Protein AF-A0A8H4PF43-F1 (afdb_monomer_lite)

Structure (mmCIF, N/CA/C/O backbone):
data_AF-A0A8H4PF43-F1
#
_entry.id   AF-A0A8H4PF43-F1
#
loop_
_atom_site.group_PDB
_atom_site.id
_atom_site.type_symbol
_atom_site.label_atom_id
_atom_site.label_alt_id
_atom_site.label_comp_id
_atom_site.label_asym_id
_atom_site.label_entity_id
_atom_site.label_seq_id
_atom_site.pdbx_PDB_ins_code
_atom_site.Cartn_x
_atom_site.Cartn_y
_atom_site.Cartn_z
_atom_site.occupancy
_atom_site.B_iso_or_equiv
_atom_site.auth_seq_id
_atom_site.auth_comp_id
_atom_site.auth_asym_id
_atom_site.auth_atom_id
_atom_site.pdbx_PDB_model_num
ATOM 1 N N . MET A 1 1 ? 38.973 -18.515 -23.519 1.00 30.84 1 MET A N 1
ATOM 2 C CA . MET A 1 1 ? 38.327 -18.587 -24.848 1.00 30.84 1 MET A CA 1
ATOM 3 C C . MET A 1 1 ? 36.826 -18.656 -24.617 1.00 30.84 1 MET A C 1
ATOM 5 O O . MET A 1 1 ? 36.299 -19.738 -24.400 1.00 30.84 1 MET A O 1
ATOM 9 N N . SER A 1 2 ? 36.176 -17.492 -24.518 1.00 32.25 2 SER A N 1
ATOM 10 C CA . SER A 1 2 ? 34.732 -17.388 -24.275 1.00 32.25 2 SER A CA 1
ATOM 11 C C . SER A 1 2 ? 33.972 -17.611 -25.572 1.00 32.25 2 SER A C 1
ATOM 13 O O . SER A 1 2 ? 34.281 -16.974 -26.576 1.00 32.25 2 SER A O 1
ATOM 15 N N . ARG A 1 3 ? 32.991 -18.517 -25.528 1.00 33.16 3 ARG A N 1
ATOM 16 C CA . ARG A 1 3 ? 32.002 -18.726 -26.586 1.00 33.16 3 ARG A CA 1
ATOM 17 C C . ARG A 1 3 ? 31.148 -17.469 -26.720 1.00 33.16 3 ARG A C 1
ATOM 19 O O . ARG A 1 3 ? 30.333 -17.170 -25.854 1.00 33.16 3 ARG A O 1
ATOM 26 N N . THR A 1 4 ? 31.385 -16.743 -27.798 1.00 39.31 4 THR A N 1
ATOM 27 C CA . THR A 1 4 ? 30.448 -15.836 -28.451 1.00 39.31 4 THR A CA 1
ATOM 28 C C . THR A 1 4 ? 29.187 -16.633 -28.781 1.00 39.31 4 THR A C 1
ATOM 30 O O . THR A 1 4 ? 29.231 -17.509 -29.638 1.00 39.31 4 THR A O 1
ATOM 33 N N . TYR A 1 5 ? 28.101 -16.402 -28.045 1.00 41.41 5 TYR A N 1
ATOM 34 C CA . TYR A 1 5 ? 26.782 -16.888 -28.436 1.00 41.41 5 TYR A CA 1
ATOM 35 C C . TYR A 1 5 ? 26.108 -15.805 -29.280 1.00 41.41 5 TYR A C 1
ATOM 37 O O . TYR A 1 5 ? 25.960 -14.654 -28.858 1.00 41.41 5 TYR A O 1
ATOM 45 N N . ASP A 1 6 ? 25.798 -16.197 -30.510 1.00 42.38 6 ASP A N 1
ATOM 46 C CA . ASP A 1 6 ? 25.198 -15.396 -31.563 1.00 42.38 6 ASP A CA 1
ATOM 47 C C . ASP A 1 6 ? 23.733 -15.087 -31.226 1.00 42.38 6 ASP A C 1
ATOM 49 O O . ASP A 1 6 ? 22.840 -15.899 -31.449 1.00 42.38 6 ASP A O 1
ATOM 53 N N . ILE A 1 7 ? 23.479 -13.879 -30.719 1.00 47.62 7 ILE A N 1
ATOM 54 C CA . ILE A 1 7 ? 22.118 -13.338 -30.513 1.00 47.62 7 ILE A CA 1
ATOM 55 C C . ILE A 1 7 ? 21.398 -13.129 -31.866 1.00 47.62 7 ILE A C 1
ATOM 57 O O . ILE A 1 7 ? 20.182 -13.001 -31.931 1.00 47.62 7 ILE A O 1
ATOM 61 N N . GLU A 1 8 ? 22.138 -13.144 -32.976 1.00 45.72 8 GLU A N 1
ATOM 62 C CA . GLU A 1 8 ? 21.626 -12.831 -34.314 1.00 45.72 8 GLU A CA 1
ATOM 63 C C . GLU A 1 8 ? 21.052 -14.047 -35.070 1.00 45.72 8 GLU A C 1
ATOM 65 O O . GLU A 1 8 ? 20.385 -13.866 -36.084 1.00 45.72 8 GLU A O 1
ATOM 70 N N . GLN A 1 9 ? 21.266 -15.287 -34.603 1.00 42.19 9 GLN A N 1
ATOM 71 C CA . GLN A 1 9 ? 21.005 -16.490 -35.418 1.00 42.19 9 GLN A CA 1
ATOM 72 C C . GLN A 1 9 ? 19.672 -17.217 -35.176 1.00 42.19 9 GLN A C 1
ATOM 74 O O . GLN A 1 9 ? 19.372 -18.172 -35.892 1.00 42.19 9 GLN A O 1
ATOM 79 N N . HIS A 1 10 ? 18.835 -16.788 -34.230 1.00 38.97 10 HIS A N 1
ATOM 80 C CA . HIS A 1 10 ? 17.577 -17.493 -33.927 1.00 38.97 10 HIS A CA 1
ATOM 81 C C . HIS A 1 10 ? 16.300 -16.835 -34.471 1.00 38.97 10 HIS A C 1
ATOM 83 O O . HIS A 1 10 ? 15.209 -17.346 -34.237 1.00 38.97 10 HIS A O 1
ATOM 89 N N . ALA A 1 11 ? 16.416 -15.778 -35.278 1.00 42.53 11 ALA A N 1
ATOM 90 C CA . ALA A 1 11 ? 15.266 -15.124 -35.912 1.00 42.53 11 ALA A CA 1
ATOM 91 C C . ALA A 1 11 ? 14.719 -15.853 -37.160 1.00 42.53 11 ALA A C 1
ATOM 93 O O . ALA A 1 11 ? 13.851 -15.318 -37.847 1.00 42.53 11 ALA A O 1
ATOM 94 N N . ASP A 1 12 ? 15.198 -17.063 -37.468 1.00 43.34 12 ASP A N 1
ATOM 95 C CA . ASP A 1 12 ? 14.762 -17.824 -38.638 1.00 43.34 12 ASP A CA 1
ATOM 96 C C . ASP A 1 12 ? 14.063 -19.126 -38.224 1.00 43.34 12 ASP A C 1
ATOM 98 O O . ASP A 1 12 ? 14.707 -20.158 -38.013 1.00 43.34 12 ASP A O 1
ATOM 102 N N . LYS A 1 13 ? 12.730 -19.052 -38.059 1.00 40.06 13 LYS A N 1
ATOM 103 C CA . LYS A 1 13 ? 11.764 -20.068 -38.523 1.00 40.06 13 LYS A CA 1
ATOM 104 C C . LYS A 1 13 ? 10.309 -19.697 -38.198 1.00 40.06 13 LYS A C 1
ATOM 106 O O . LYS A 1 13 ? 9.882 -19.717 -37.048 1.00 40.06 13 LYS A O 1
ATOM 111 N N . ASN A 1 14 ? 9.552 -19.547 -39.288 1.00 34.62 14 ASN A N 1
ATOM 112 C CA . ASN A 1 14 ? 8.091 -19.497 -39.439 1.00 34.62 14 ASN A CA 1
ATOM 113 C C . ASN A 1 14 ? 7.458 -18.083 -39.390 1.00 34.62 14 ASN A C 1
ATOM 115 O O . ASN A 1 14 ? 7.306 -17.521 -38.304 1.00 34.62 14 ASN A O 1
ATOM 119 N N . PRO A 1 15 ? 7.052 -17.498 -40.541 1.00 38.03 15 PRO A N 1
ATOM 120 C CA . PRO A 1 15 ? 6.409 -16.189 -40.569 1.00 38.03 15 PRO A CA 1
ATOM 121 C C . PRO A 1 15 ? 5.000 -16.300 -39.976 1.00 38.03 15 PRO A C 1
ATOM 123 O O . PRO A 1 15 ? 4.043 -16.665 -40.658 1.00 38.03 15 PRO A O 1
ATOM 126 N N . GLN A 1 16 ? 4.870 -15.996 -38.685 1.00 44.31 16 GLN A N 1
ATOM 127 C CA . GLN A 1 16 ? 3.574 -15.708 -38.076 1.00 44.31 16 GLN A CA 1
ATOM 128 C C . GLN A 1 16 ? 2.937 -14.519 -38.824 1.00 44.31 16 GLN A C 1
ATOM 130 O O . GLN A 1 16 ? 3.659 -13.595 -39.214 1.00 44.31 16 GLN A O 1
ATOM 135 N N . PRO A 1 17 ? 1.613 -14.539 -39.075 1.00 48.09 17 PRO A N 1
ATOM 136 C CA . PRO A 1 17 ? 0.924 -13.520 -39.864 1.00 48.09 17 PRO A CA 1
ATOM 137 C C . PRO A 1 17 ? 1.248 -12.140 -39.304 1.00 48.09 17 PRO A C 1
ATOM 139 O O . PRO A 1 17 ? 1.055 -11.934 -38.114 1.00 48.09 17 PRO A O 1
ATOM 142 N N . HIS A 1 18 ? 1.769 -11.256 -40.165 1.00 60.22 18 HIS A N 1
ATOM 143 C CA . HIS A 1 18 ? 2.182 -9.863 -39.933 1.00 60.22 18 HIS A CA 1
ATOM 144 C C . HIS A 1 18 ? 1.483 -9.219 -38.728 1.00 60.22 18 HIS A C 1
ATOM 146 O O . HIS A 1 18 ? 0.483 -8.511 -38.857 1.00 60.22 18 HIS A O 1
ATOM 152 N N . LEU A 1 19 ? 2.012 -9.498 -37.536 1.00 62.62 19 LEU A N 1
ATOM 153 C CA . LEU A 1 19 ? 1.481 -8.951 -36.305 1.00 62.62 19 LEU A CA 1
ATOM 154 C C . LEU A 1 19 ? 1.740 -7.445 -36.357 1.00 62.62 19 LEU A C 1
ATOM 156 O O . LEU A 1 19 ? 2.813 -6.998 -36.762 1.00 62.62 19 LEU A O 1
ATOM 160 N N . LEU A 1 20 ? 0.745 -6.653 -35.967 1.00 65.94 20 LEU A N 1
ATOM 161 C CA . LEU A 1 20 ? 0.834 -5.196 -35.912 1.00 65.94 20 LEU A CA 1
ATOM 162 C C . LEU A 1 20 ? 0.583 -4.722 -34.482 1.00 65.94 20 LEU A C 1
ATOM 164 O O . LEU A 1 20 ? -0.050 -5.405 -33.674 1.00 65.94 20 LEU A O 1
ATOM 168 N N . GLY A 1 21 ? 1.090 -3.534 -34.157 1.00 70.62 21 GLY A N 1
ATOM 169 C CA . GLY A 1 21 ? 0.881 -2.936 -32.841 1.00 70.62 21 GLY A CA 1
ATOM 170 C C . GLY A 1 21 ? 1.436 -3.804 -31.701 1.00 70.62 21 GLY A C 1
ATOM 171 O O . GLY A 1 21 ? 2.544 -4.333 -31.792 1.00 70.62 21 GLY A O 1
ATOM 172 N N . PHE A 1 22 ? 0.672 -3.933 -30.610 1.00 72.19 22 PHE A N 1
ATOM 173 C CA . PHE A 1 22 ? 1.101 -4.654 -29.404 1.00 72.19 22 PHE A CA 1
ATOM 174 C C . PHE A 1 22 ? 1.369 -6.138 -29.632 1.00 72.19 22 PHE A C 1
ATOM 176 O O . PHE A 1 22 ? 2.217 -6.707 -28.948 1.00 72.19 22 PHE A O 1
ATOM 183 N N . ALA A 1 23 ? 0.693 -6.762 -30.598 1.00 74.88 23 ALA A N 1
ATOM 184 C CA . ALA A 1 23 ? 0.917 -8.166 -30.918 1.00 74.88 23 ALA A CA 1
ATOM 185 C C . ALA A 1 23 ? 2.318 -8.382 -31.516 1.00 74.88 23 ALA A C 1
ATOM 187 O O . ALA A 1 23 ? 3.015 -9.314 -31.131 1.00 74.88 23 ALA A O 1
ATOM 188 N N . ALA A 1 24 ? 2.766 -7.468 -32.384 1.00 73.38 24 ALA A N 1
ATOM 189 C CA . ALA A 1 24 ? 4.115 -7.504 -32.948 1.00 73.38 24 ALA A CA 1
ATOM 190 C C . ALA A 1 24 ? 5.169 -7.299 -31.857 1.00 73.38 24 ALA A C 1
ATOM 192 O O . ALA A 1 24 ? 6.116 -8.072 -31.743 1.00 73.38 24 ALA A O 1
ATOM 193 N N . LEU A 1 25 ? 4.961 -6.269 -31.029 1.00 74.06 25 LEU A N 1
ATOM 194 C CA . LEU A 1 25 ? 5.894 -5.887 -29.974 1.00 74.06 25 LEU A CA 1
ATOM 195 C C . LEU A 1 25 ? 6.028 -6.976 -28.906 1.00 74.06 25 LEU A C 1
ATOM 197 O O . LEU A 1 25 ? 7.143 -7.330 -28.551 1.00 74.06 25 LEU A O 1
ATOM 201 N N . SER A 1 26 ? 4.919 -7.545 -28.430 1.00 75.94 26 SER A N 1
ATOM 202 C CA . SER A 1 26 ? 4.948 -8.631 -27.439 1.00 75.94 26 SER A CA 1
ATOM 203 C C . SER A 1 26 ? 5.567 -9.912 -27.997 1.00 75.94 26 SER A C 1
ATOM 205 O O . SER A 1 26 ? 6.390 -10.517 -27.316 1.00 75.94 26 SER A O 1
ATOM 207 N N . SER A 1 27 ? 5.246 -10.288 -29.242 1.00 80.44 27 SER A N 1
ATOM 208 C CA . SER A 1 27 ? 5.871 -11.440 -29.902 1.00 80.44 27 SER A CA 1
ATOM 209 C C . SER A 1 27 ? 7.381 -11.264 -30.060 1.00 80.44 27 SER A C 1
ATOM 211 O O . SER A 1 27 ? 8.117 -12.231 -29.904 1.00 80.44 27 SER A O 1
ATOM 213 N N . TRP A 1 28 ? 7.849 -10.051 -30.357 1.00 77.12 28 TRP A N 1
ATOM 214 C CA . TRP A 1 28 ? 9.275 -9.748 -30.456 1.00 77.12 28 TRP A CA 1
ATOM 215 C C . TRP A 1 28 ? 9.957 -9.702 -29.082 1.00 77.12 28 TRP A C 1
ATOM 217 O O . TRP A 1 28 ? 10.989 -10.340 -28.898 1.00 77.12 28 TRP A O 1
ATOM 227 N N . MET A 1 29 ? 9.361 -9.038 -28.087 1.00 75.44 29 MET A N 1
ATOM 228 C CA . MET A 1 29 ? 9.895 -8.996 -26.717 1.00 75.44 29 MET A CA 1
ATOM 229 C C . MET A 1 29 ? 10.009 -10.400 -26.103 1.00 75.44 29 MET A C 1
ATOM 231 O O . MET A 1 29 ? 10.937 -10.664 -25.349 1.00 75.44 29 MET A O 1
ATOM 235 N N . ALA A 1 30 ? 9.083 -11.300 -26.448 1.00 79.31 30 ALA A N 1
ATOM 236 C CA . ALA A 1 30 ? 9.088 -12.696 -26.020 1.00 79.31 30 ALA A CA 1
ATOM 237 C C . ALA A 1 30 ? 9.946 -13.621 -26.903 1.00 79.31 30 ALA A C 1
ATOM 239 O O . ALA A 1 30 ? 10.071 -14.800 -26.583 1.00 79.31 30 ALA A O 1
ATOM 240 N N . SER A 1 31 ? 10.508 -13.127 -28.014 1.00 76.44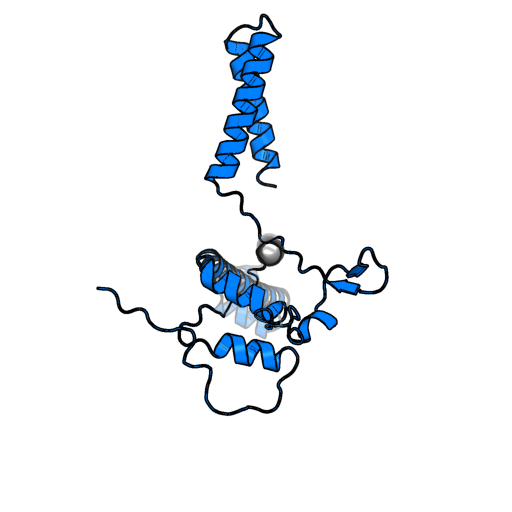 31 SER A N 1
ATOM 241 C CA . SER A 1 31 ? 11.339 -13.950 -28.906 1.00 76.44 31 SER A CA 1
ATOM 242 C C . SER A 1 31 ? 12.754 -14.185 -28.368 1.00 76.44 31 SER A C 1
ATOM 244 O O . SER A 1 31 ? 13.438 -15.094 -28.832 1.00 76.44 31 SER A O 1
ATOM 246 N N . ASP A 1 32 ? 13.178 -13.394 -27.379 1.00 71.19 32 ASP A N 1
ATOM 247 C CA . ASP A 1 32 ? 14.468 -13.541 -26.715 1.00 71.19 32 ASP A CA 1
ATOM 248 C C . ASP A 1 32 ? 14.423 -14.617 -25.620 1.00 71.19 32 ASP A C 1
ATOM 250 O O . ASP A 1 32 ? 13.602 -14.559 -24.701 1.00 71.19 32 ASP A O 1
ATOM 254 N N . GLY A 1 33 ? 15.320 -15.602 -25.720 1.00 65.56 33 GLY A N 1
ATOM 255 C CA . GLY A 1 33 ? 15.395 -16.735 -24.792 1.00 65.56 33 GLY A CA 1
ATOM 256 C C . GLY A 1 33 ? 15.806 -16.334 -23.374 1.00 65.56 33 GLY A C 1
ATOM 257 O O . GLY A 1 33 ? 15.359 -16.961 -22.413 1.00 65.56 33 GLY A O 1
ATOM 258 N N . ASP A 1 34 ? 16.586 -15.257 -23.249 1.00 72.44 34 ASP A N 1
ATOM 259 C CA . ASP A 1 34 ? 17.123 -14.769 -21.975 1.00 72.44 34 ASP A CA 1
ATOM 260 C C . ASP A 1 34 ? 16.253 -13.663 -21.342 1.00 72.44 34 ASP A C 1
ATOM 262 O O . ASP A 1 34 ? 16.568 -13.162 -20.261 1.00 72.44 34 ASP A O 1
ATOM 266 N N . GLN A 1 35 ? 15.118 -13.317 -21.971 1.00 74.56 35 GLN A N 1
ATOM 267 C CA . GLN A 1 35 ? 14.162 -12.297 -21.514 1.00 74.56 35 GLN A CA 1
ATOM 268 C C . GLN A 1 35 ? 14.766 -10.892 -21.314 1.00 74.56 35 GLN A C 1
ATOM 270 O O . GLN A 1 35 ? 14.149 -10.037 -20.671 1.00 74.56 35 GLN A O 1
ATOM 275 N N . GLU A 1 36 ? 15.932 -10.597 -21.893 1.00 73.44 36 GLU A N 1
ATOM 276 C CA . GLU A 1 36 ? 16.597 -9.297 -21.766 1.00 73.44 36 GLU A CA 1
ATOM 277 C C . GLU A 1 36 ? 15.797 -8.179 -22.453 1.00 73.44 36 GLU A C 1
ATOM 279 O O . GLU A 1 36 ? 15.882 -7.007 -22.073 1.00 73.44 36 GLU A O 1
ATOM 284 N N . LEU A 1 37 ? 14.974 -8.537 -23.445 1.00 71.06 37 LEU A N 1
ATOM 285 C CA . LEU A 1 37 ? 14.111 -7.609 -24.180 1.00 71.06 37 LEU A CA 1
ATOM 286 C C . LEU A 1 37 ? 12.800 -7.254 -23.450 1.00 71.06 37 LEU A C 1
ATOM 288 O O . LEU A 1 37 ? 12.071 -6.376 -23.921 1.00 71.06 37 LEU A O 1
ATOM 292 N N . LEU A 1 38 ? 12.504 -7.858 -22.289 1.00 75.56 38 LEU A N 1
ATOM 293 C CA . LEU A 1 38 ? 11.338 -7.536 -21.449 1.00 75.56 38 LEU A CA 1
ATOM 294 C C . LEU A 1 38 ? 11.525 -6.225 -20.663 1.00 75.56 38 LEU A C 1
ATOM 296 O O . LEU A 1 38 ? 11.521 -6.187 -19.432 1.00 75.56 38 LEU A O 1
ATOM 300 N N . VAL A 1 39 ? 11.674 -5.113 -21.382 1.00 74.81 39 VAL A N 1
ATOM 301 C CA . VAL A 1 39 ? 11.868 -3.784 -20.794 1.00 74.81 39 VAL A CA 1
ATOM 302 C C . VAL A 1 39 ? 10.526 -3.078 -20.606 1.00 74.81 39 VAL A C 1
ATOM 304 O O . VAL A 1 39 ? 9.861 -2.703 -21.572 1.00 74.81 39 VAL A O 1
ATOM 307 N N . PHE A 1 40 ? 10.159 -2.823 -19.350 1.00 76.06 40 PHE A N 1
ATOM 308 C CA . PHE A 1 40 ? 8.945 -2.093 -18.980 1.00 76.06 40 PHE A CA 1
ATOM 309 C C . PHE A 1 40 ? 9.259 -0.862 -18.125 1.00 76.06 40 PHE A C 1
ATOM 311 O O . PHE A 1 40 ? 10.267 -0.799 -17.419 1.00 76.06 40 PHE A O 1
ATOM 318 N N . ARG A 1 41 ? 8.374 0.142 -18.168 1.00 74.38 41 ARG A N 1
ATOM 319 C CA . ARG A 1 41 ? 8.466 1.319 -17.293 1.00 74.38 41 ARG A CA 1
ATOM 320 C C . ARG A 1 41 ? 8.141 0.914 -15.851 1.00 74.38 41 ARG A C 1
ATOM 322 O O . ARG A 1 41 ? 7.137 0.257 -15.612 1.00 74.38 41 ARG A O 1
ATOM 329 N N . ARG A 1 42 ? 8.958 1.368 -14.893 1.00 74.25 42 ARG A N 1
ATOM 330 C CA . ARG A 1 42 ? 8.824 1.042 -13.459 1.00 74.25 42 ARG A CA 1
ATOM 331 C C . ARG A 1 42 ? 7.704 1.798 -12.719 1.00 74.25 42 ARG A C 1
ATOM 333 O O . ARG A 1 42 ? 7.251 1.343 -11.682 1.00 74.25 42 ARG A O 1
ATOM 340 N N . PHE A 1 43 ? 7.258 2.936 -13.262 1.00 79.81 43 PHE A N 1
ATOM 341 C CA . PHE A 1 43 ? 6.180 3.790 -12.724 1.00 79.81 43 PHE A CA 1
ATOM 342 C C . PHE A 1 43 ? 6.361 4.280 -11.268 1.00 79.81 43 PHE A C 1
ATOM 344 O O . PHE A 1 43 ? 5.378 4.481 -10.564 1.00 79.81 43 PHE A O 1
ATOM 351 N N . ASP A 1 44 ? 7.596 4.574 -10.846 1.00 76.56 44 ASP A N 1
ATOM 352 C CA . ASP A 1 44 ? 7.939 4.924 -9.452 1.00 76.56 44 ASP A CA 1
ATOM 353 C C . ASP A 1 44 ? 7.054 6.001 -8.805 1.00 76.56 44 ASP A C 1
ATOM 355 O O . ASP A 1 44 ? 6.559 5.806 -7.699 1.00 76.56 44 ASP A O 1
ATOM 359 N N . GLU A 1 45 ? 6.833 7.127 -9.490 1.00 79.00 45 GLU A N 1
ATOM 360 C CA . GLU A 1 45 ? 6.034 8.239 -8.954 1.00 79.00 45 GLU A CA 1
ATOM 361 C C . GLU A 1 45 ? 4.569 7.840 -8.721 1.00 79.00 45 GLU A C 1
ATOM 363 O O . GLU A 1 45 ? 3.980 8.183 -7.697 1.00 79.00 45 GLU A O 1
ATOM 368 N N . ILE A 1 46 ? 3.978 7.095 -9.661 1.00 82.88 46 ILE A N 1
ATOM 369 C CA . ILE A 1 46 ? 2.581 6.657 -9.564 1.00 82.88 46 ILE A CA 1
ATOM 370 C C . ILE A 1 46 ? 2.449 5.596 -8.473 1.00 82.88 46 ILE A C 1
ATOM 372 O O . ILE A 1 46 ? 1.527 5.677 -7.665 1.00 82.88 46 ILE A O 1
ATOM 376 N N . SER A 1 47 ? 3.388 4.651 -8.393 1.00 86.00 47 SER A N 1
ATOM 377 C CA . SER A 1 47 ? 3.403 3.644 -7.332 1.00 86.00 47 SER A CA 1
ATOM 378 C C . SER A 1 47 ? 3.559 4.270 -5.945 1.00 86.00 47 SER A C 1
ATOM 380 O O . SER A 1 47 ? 2.846 3.891 -5.019 1.00 86.00 47 SER A O 1
ATOM 382 N N . ALA A 1 48 ? 4.447 5.259 -5.794 1.00 84.12 48 ALA A N 1
ATOM 383 C CA . ALA A 1 48 ? 4.598 5.999 -4.544 1.00 84.12 48 ALA A CA 1
ATOM 384 C C . ALA A 1 48 ? 3.307 6.742 -4.177 1.00 84.12 48 ALA A C 1
ATOM 386 O O . ALA A 1 48 ? 2.864 6.677 -3.034 1.00 84.12 48 ALA A O 1
ATOM 387 N N . ARG A 1 49 ? 2.659 7.390 -5.152 1.00 88.00 49 ARG A N 1
ATOM 388 C CA . ARG A 1 49 ? 1.375 8.066 -4.940 1.00 88.00 49 ARG A CA 1
ATOM 389 C C . ARG A 1 49 ? 0.272 7.100 -4.504 1.00 88.00 49 ARG A C 1
ATOM 391 O O . ARG A 1 49 ? -0.475 7.432 -3.594 1.00 88.00 49 ARG A O 1
ATOM 398 N N . ASN A 1 50 ? 0.205 5.909 -5.100 1.00 92.94 50 ASN A N 1
ATOM 399 C CA . ASN A 1 50 ? -0.744 4.871 -4.695 1.00 92.94 50 ASN A CA 1
ATOM 400 C C . ASN A 1 50 ? -0.533 4.443 -3.236 1.00 92.94 50 ASN A C 1
ATOM 402 O O . ASN A 1 50 ? -1.483 4.378 -2.466 1.00 92.94 50 ASN A O 1
ATOM 406 N N . LEU A 1 51 ? 0.723 4.218 -2.833 1.00 93.12 51 LEU A N 1
ATOM 407 C CA . LEU A 1 51 ? 1.051 3.885 -1.444 1.00 93.12 51 LEU A CA 1
ATOM 408 C C . LEU A 1 51 ? 0.647 4.997 -0.469 1.00 93.12 51 LEU A C 1
ATOM 410 O O . LEU A 1 51 ? 0.148 4.693 0.608 1.00 93.12 51 LEU A O 1
ATOM 414 N N . LEU A 1 52 ? 0.830 6.267 -0.843 1.00 89.69 52 LEU A N 1
ATOM 415 C CA . LEU A 1 52 ? 0.395 7.402 -0.023 1.00 89.69 52 LEU A CA 1
ATOM 416 C C . LEU A 1 52 ? -1.132 7.458 0.121 1.00 89.69 52 LEU A C 1
ATOM 418 O O . LEU A 1 52 ? -1.618 7.751 1.209 1.00 89.69 52 LEU A O 1
ATOM 422 N N . TYR A 1 53 ? -1.889 7.154 -0.937 1.00 94.25 53 TYR A N 1
ATOM 423 C CA . TYR A 1 53 ? -3.351 7.086 -0.848 1.00 94.25 53 TYR A CA 1
ATOM 424 C C . TYR A 1 53 ? -3.813 5.984 0.104 1.00 94.25 53 TYR A C 1
ATOM 426 O O . TYR A 1 53 ? -4.567 6.278 1.029 1.00 94.25 53 TYR A O 1
ATOM 434 N N . LEU A 1 54 ? -3.263 4.775 -0.033 1.00 94.31 54 LEU A N 1
ATOM 435 C CA . LEU A 1 54 ? -3.557 3.660 0.873 1.00 94.31 54 LEU A CA 1
ATOM 436 C C . LEU A 1 54 ? -3.194 3.994 2.332 1.00 94.31 54 LEU A C 1
ATOM 438 O O . LEU A 1 54 ? -3.927 3.653 3.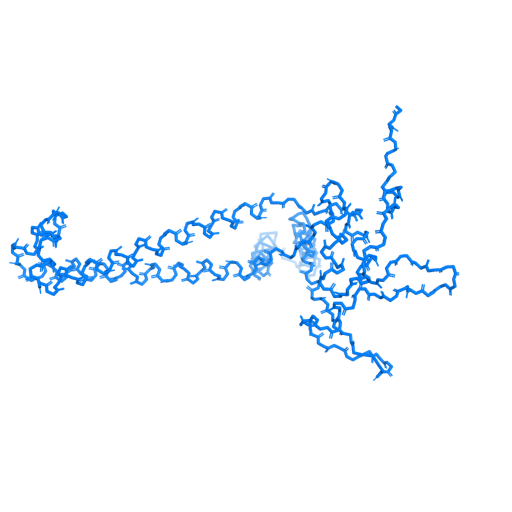256 1.00 94.31 54 LEU A O 1
ATOM 442 N N . GLN A 1 55 ? -2.091 4.716 2.567 1.00 94.31 55 GLN A N 1
ATOM 443 C CA . GLN A 1 55 ? -1.740 5.199 3.910 1.00 94.31 55 GLN A CA 1
ATOM 444 C C . GLN A 1 55 ? -2.771 6.185 4.463 1.00 94.31 55 GLN A C 1
ATOM 446 O O . GLN A 1 55 ? -3.163 6.065 5.621 1.00 94.31 55 GLN A O 1
ATOM 451 N N . CYS A 1 56 ? -3.211 7.160 3.664 1.00 95.69 56 CYS A N 1
ATOM 452 C CA . CYS A 1 56 ? -4.234 8.112 4.091 1.00 95.69 56 CYS A CA 1
ATOM 453 C C . CYS A 1 56 ? -5.562 7.419 4.420 1.00 95.69 56 CYS A C 1
ATOM 455 O O . CYS A 1 56 ? -6.195 7.767 5.416 1.00 95.69 56 CYS A O 1
ATOM 457 N N . GLU A 1 57 ? -5.970 6.435 3.619 1.00 94.94 57 GLU A N 1
ATOM 458 C CA . GLU A 1 57 ? -7.183 5.646 3.859 1.00 94.94 57 GLU A CA 1
ATOM 459 C C . GLU A 1 57 ? -7.079 4.832 5.154 1.00 94.94 57 GLU A C 1
ATOM 461 O O . GLU A 1 57 ? -7.995 4.870 5.979 1.00 94.94 57 GLU A O 1
ATOM 466 N N . LEU A 1 58 ? -5.932 4.193 5.405 1.00 95.69 58 LEU A N 1
ATOM 467 C CA . LEU A 1 58 ? -5.666 3.490 6.662 1.00 95.69 58 LEU A CA 1
ATOM 468 C C . LEU A 1 58 ? -5.705 4.412 7.884 1.00 95.69 58 LEU A C 1
ATOM 470 O O . LEU A 1 58 ? -6.321 4.055 8.885 1.00 95.69 58 LEU A O 1
ATOM 474 N N . ILE A 1 59 ? -5.107 5.603 7.798 1.00 97.12 59 ILE A N 1
ATOM 475 C CA . ILE A 1 59 ? -5.139 6.601 8.881 1.00 97.12 59 ILE A CA 1
ATOM 476 C C . ILE A 1 59 ? -6.582 7.035 9.172 1.00 97.12 59 ILE A C 1
ATOM 478 O O . ILE A 1 59 ? -6.980 7.152 10.330 1.00 97.12 59 ILE A O 1
ATOM 482 N N . ALA A 1 60 ? -7.399 7.236 8.135 1.00 95.81 60 ALA A N 1
ATOM 483 C CA . ALA A 1 60 ? -8.806 7.580 8.313 1.00 95.81 60 ALA A CA 1
ATOM 484 C C . ALA A 1 60 ? -9.600 6.443 8.986 1.00 95.81 60 ALA A C 1
ATOM 486 O O . ALA A 1 60 ? -10.497 6.701 9.791 1.00 95.81 60 ALA A O 1
ATOM 487 N N . LEU A 1 61 ? -9.285 5.181 8.679 1.00 97.12 61 LEU A N 1
ATOM 488 C CA . LEU A 1 61 ? -9.883 4.026 9.354 1.00 97.12 61 LEU A CA 1
ATOM 489 C C . LEU A 1 61 ? -9.409 3.888 10.811 1.00 97.12 61 LEU A C 1
ATOM 491 O O . LEU A 1 61 ? -10.220 3.573 11.681 1.00 97.12 61 LEU A O 1
ATOM 495 N N . GLU A 1 62 ? -8.138 4.171 11.098 1.00 97.06 62 GLU A N 1
ATOM 496 C CA . GLU A 1 62 ? -7.582 4.203 12.459 1.00 97.06 62 GLU A CA 1
ATOM 497 C C . GLU A 1 62 ? -8.280 5.259 13.331 1.00 97.06 62 GLU A C 1
ATOM 499 O O . GLU A 1 62 ? -8.647 4.994 14.481 1.00 97.06 62 GLU A O 1
ATOM 504 N N . GLU A 1 63 ? -8.552 6.439 12.768 1.00 97.44 63 GLU A N 1
ATOM 505 C CA . GLU A 1 63 ? -9.323 7.478 13.450 1.00 97.44 63 GLU A CA 1
ATOM 506 C C . GLU A 1 63 ? -10.759 7.015 13.742 1.00 97.44 63 GLU A C 1
ATOM 508 O O . GLU A 1 63 ? -11.269 7.223 14.847 1.00 97.44 63 GLU A O 1
ATOM 513 N N . LYS A 1 64 ? -11.417 6.343 12.787 1.00 97.12 64 LYS A N 1
ATOM 514 C CA . LYS A 1 64 ? -12.756 5.770 13.000 1.00 97.12 64 LYS A CA 1
ATOM 515 C C . LYS A 1 64 ? -12.760 4.720 14.112 1.00 97.12 64 LYS A C 1
ATOM 517 O O . LYS A 1 64 ? -13.669 4.757 14.937 1.00 97.12 64 LYS A O 1
ATOM 522 N N . LEU A 1 65 ? -11.754 3.841 14.169 1.00 95.81 65 LEU A N 1
ATOM 523 C CA . LEU A 1 65 ? -11.606 2.853 15.247 1.00 95.81 65 LEU A CA 1
ATOM 524 C C . LEU A 1 65 ? -11.457 3.548 16.602 1.00 95.81 65 LEU A C 1
ATOM 526 O O . LEU A 1 65 ? -12.221 3.281 17.522 1.00 95.81 65 LEU A O 1
ATOM 530 N N . THR A 1 66 ? -10.563 4.534 16.685 1.00 96.38 66 THR A N 1
ATOM 531 C CA . THR A 1 66 ? -10.341 5.315 17.911 1.00 96.38 66 THR A CA 1
ATOM 532 C C . THR A 1 66 ? -11.616 6.024 18.380 1.00 96.38 66 THR A C 1
ATOM 534 O O . THR A 1 66 ? -11.907 6.105 19.577 1.00 96.38 66 THR A O 1
ATOM 537 N N . ASN A 1 67 ? -12.397 6.566 17.443 1.00 95.31 67 ASN A N 1
ATOM 538 C CA . ASN A 1 67 ? -13.672 7.205 17.754 1.00 95.31 67 ASN A CA 1
ATOM 539 C C . ASN A 1 67 ? -14.721 6.192 18.226 1.00 95.31 67 ASN A C 1
ATOM 541 O O . ASN A 1 67 ? -15.488 6.508 19.138 1.00 95.31 67 ASN A O 1
ATOM 545 N N . TRP A 1 68 ? -14.738 4.990 17.648 1.00 93.88 68 TRP A N 1
ATOM 546 C CA . TRP A 1 68 ? -15.600 3.899 18.092 1.00 93.88 68 TRP A CA 1
ATOM 547 C C . TRP A 1 68 ? -15.248 3.457 19.520 1.00 93.88 68 TRP A C 1
ATOM 549 O O . TRP A 1 68 ? -16.133 3.439 20.376 1.00 93.88 68 TRP A O 1
ATOM 559 N N . ASP A 1 69 ? -13.963 3.247 19.825 1.00 92.62 69 ASP A N 1
ATOM 560 C CA . ASP A 1 69 ? -13.484 2.881 21.169 1.00 92.62 69 ASP A CA 1
ATOM 561 C C . ASP A 1 69 ? -13.889 3.927 22.217 1.00 92.62 69 ASP A C 1
ATOM 563 O O . ASP A 1 69 ? -14.387 3.610 23.303 1.00 92.62 69 ASP A O 1
ATOM 567 N N . ARG A 1 70 ? -13.742 5.213 21.872 1.00 92.81 70 ARG A N 1
ATOM 568 C CA . ARG A 1 70 ? -14.179 6.317 22.733 1.00 92.81 70 ARG A CA 1
ATOM 569 C C . ARG A 1 70 ? -15.692 6.304 22.945 1.00 92.81 70 ARG A C 1
ATOM 571 O O . ARG A 1 70 ? -16.149 6.540 24.064 1.00 92.81 70 ARG A O 1
ATOM 578 N N . ALA A 1 71 ? -16.469 6.053 21.892 1.00 90.31 71 ALA A N 1
ATOM 579 C CA . ALA A 1 71 ? -17.923 5.999 21.978 1.00 90.31 71 ALA A CA 1
ATOM 580 C C . ALA A 1 71 ? -18.386 4.857 22.894 1.00 90.31 71 ALA A C 1
ATOM 582 O O . ALA A 1 71 ? -19.250 5.089 23.742 1.00 90.31 71 ALA A O 1
ATOM 583 N N . VAL A 1 72 ? -17.774 3.673 22.786 1.00 90.19 72 VAL A N 1
ATOM 584 C CA . VAL A 1 72 ? -18.045 2.522 23.663 1.00 90.19 72 VAL A CA 1
ATOM 585 C C . VAL A 1 72 ? -17.746 2.864 25.118 1.00 90.19 72 VAL A C 1
ATOM 587 O O . VAL A 1 72 ? -18.636 2.753 25.960 1.00 90.19 72 VAL A O 1
ATOM 590 N N . SER A 1 73 ? -16.550 3.390 25.396 1.00 87.94 73 SER A N 1
ATOM 591 C CA . SER A 1 73 ? -16.142 3.765 26.755 1.00 87.94 73 SER A CA 1
ATOM 592 C C . SER A 1 73 ? -17.049 4.837 27.379 1.00 87.94 73 SER A C 1
ATOM 594 O O . SER A 1 73 ? -17.328 4.801 28.575 1.00 87.94 73 SER A O 1
ATOM 596 N N . SER A 1 74 ? -17.556 5.782 26.577 1.00 89.75 74 SER A N 1
ATOM 597 C CA . SER A 1 74 ? -18.414 6.871 27.067 1.00 89.75 74 SER A CA 1
ATOM 598 C C . SER A 1 74 ? -19.849 6.453 27.408 1.00 89.75 74 SER A C 1
ATOM 600 O O . SER A 1 74 ? -20.503 7.120 28.209 1.00 89.75 74 SER A O 1
ATOM 602 N N . LYS A 1 75 ? -20.361 5.376 26.796 1.00 88.06 75 LYS A N 1
ATOM 603 C CA . LYS A 1 75 ? -21.744 4.916 26.994 1.00 88.06 75 LYS A CA 1
ATOM 604 C C . LYS A 1 75 ? -21.931 4.133 28.298 1.00 88.06 75 LYS A C 1
ATOM 606 O O . LYS A 1 75 ? -23.077 3.978 28.715 1.00 88.06 75 LYS A O 1
ATOM 611 N N . HIS A 1 76 ? -20.845 3.668 28.929 1.00 84.19 76 HIS A N 1
ATOM 612 C CA . HIS A 1 76 ? -20.874 2.804 30.121 1.00 84.19 76 HIS A CA 1
ATOM 613 C C . HIS A 1 76 ? -21.833 1.611 29.965 1.00 84.19 76 HIS A C 1
ATOM 615 O O . HIS A 1 76 ? -22.533 1.215 30.900 1.00 84.19 76 HIS A O 1
ATOM 621 N N . ASP A 1 77 ? -21.909 1.073 28.747 1.00 89.56 77 ASP A N 1
ATOM 622 C CA . ASP A 1 77 ? -22.761 -0.057 28.408 1.00 89.56 77 ASP A CA 1
ATOM 623 C C . ASP A 1 77 ? -21.951 -1.342 28.549 1.00 89.56 77 ASP A C 1
ATOM 625 O O . ASP A 1 77 ? -21.163 -1.698 27.672 1.00 89.56 77 ASP A O 1
ATOM 629 N N . THR A 1 78 ? -22.180 -2.054 29.651 1.00 88.81 78 THR A N 1
ATOM 630 C CA . THR A 1 78 ? -21.438 -3.271 29.996 1.00 88.81 78 THR A CA 1
ATOM 631 C C . THR A 1 78 ? -21.548 -4.355 28.922 1.00 88.81 78 THR A C 1
ATOM 633 O O . THR A 1 78 ? -20.598 -5.103 28.712 1.00 88.81 78 THR A O 1
ATOM 636 N N . ALA A 1 79 ? -22.677 -4.448 28.209 1.00 87.50 79 ALA A N 1
ATOM 637 C CA . ALA A 1 79 ? -22.823 -5.428 27.138 1.00 87.50 79 ALA A CA 1
ATOM 638 C C . ALA A 1 79 ? -21.977 -5.037 25.918 1.00 87.50 79 ALA A C 1
ATOM 640 O O . ALA A 1 79 ? -21.378 -5.901 25.282 1.00 87.50 79 ALA A O 1
ATOM 641 N N . LEU A 1 80 ? -21.911 -3.743 25.583 1.00 86.19 80 LEU A N 1
ATOM 642 C CA . LEU A 1 80 ? -21.069 -3.265 24.480 1.00 86.19 80 LEU A CA 1
ATOM 643 C C . LEU A 1 80 ? -19.579 -3.400 24.805 1.00 86.19 80 LEU A C 1
ATOM 645 O O . LEU A 1 80 ? -18.809 -3.815 23.945 1.00 86.19 80 LEU A O 1
ATOM 649 N N . GLU A 1 81 ? -19.193 -3.090 26.043 1.00 89.62 81 GLU A N 1
ATOM 650 C CA . GLU A 1 81 ? -17.828 -3.263 26.550 1.00 89.62 81 GLU A CA 1
ATOM 651 C C . GLU A 1 81 ? -17.400 -4.738 26.473 1.00 89.62 81 GLU A C 1
ATOM 653 O O . GLU A 1 81 ? -16.353 -5.043 25.909 1.00 89.62 81 GLU A O 1
ATOM 658 N N . GLN A 1 82 ? -18.254 -5.673 26.909 1.00 89.06 82 GLN A N 1
ATOM 659 C CA . GLN A 1 82 ? -17.996 -7.114 26.771 1.00 89.06 82 GLN A CA 1
ATOM 660 C C . GLN A 1 82 ? -17.849 -7.556 25.311 1.00 89.06 82 GLN A C 1
ATOM 662 O O . GLN A 1 82 ? -16.996 -8.388 25.002 1.00 89.06 82 GLN A O 1
ATOM 667 N N . GLY A 1 83 ? -18.659 -6.994 24.407 1.00 88.56 83 GLY A N 1
ATOM 668 C CA . GLY A 1 83 ? -18.506 -7.216 22.970 1.00 88.56 83 GLY A CA 1
ATOM 669 C C . GLY A 1 83 ? -17.161 -6.702 22.455 1.00 88.56 83 GLY A C 1
ATOM 670 O O . GLY A 1 83 ? -16.485 -7.401 21.709 1.00 88.56 83 GLY A O 1
ATOM 671 N N . ALA A 1 84 ? -16.736 -5.509 22.875 1.00 89.00 84 ALA A N 1
ATOM 672 C CA . ALA A 1 84 ? -15.451 -4.931 22.481 1.00 89.00 84 ALA A CA 1
ATOM 673 C C . ALA A 1 84 ? -14.251 -5.769 22.963 1.00 89.00 84 ALA A C 1
ATOM 675 O O . ALA A 1 84 ? -13.252 -5.880 22.255 1.00 89.00 84 ALA A O 1
ATOM 676 N N . GLU A 1 85 ? -14.358 -6.387 24.141 1.00 90.50 85 GLU A N 1
ATOM 677 C CA . GLU A 1 85 ? -13.313 -7.237 24.723 1.00 90.50 85 GLU A CA 1
ATOM 678 C C . GLU A 1 85 ? -13.300 -8.665 24.155 1.00 90.50 85 GLU A C 1
ATOM 680 O O . GLU A 1 85 ? -12.244 -9.300 24.107 1.00 90.50 85 GLU A O 1
ATOM 685 N N . THR A 1 86 ? -14.456 -9.184 23.726 1.00 94.69 86 THR A N 1
ATOM 686 C CA . THR A 1 86 ? -14.620 -10.577 23.284 1.00 94.69 86 THR A CA 1
ATOM 687 C C . THR A 1 86 ? -15.257 -10.651 21.899 1.00 94.69 86 THR A C 1
ATOM 689 O O . THR A 1 86 ? -16.447 -10.388 21.719 1.00 94.69 86 THR A O 1
ATOM 692 N N . TRP A 1 87 ? -14.474 -11.091 20.912 1.00 93.06 87 TRP A N 1
ATOM 693 C CA . TRP A 1 87 ? -14.896 -11.145 19.510 1.00 93.06 87 TRP A CA 1
ATOM 694 C C . TRP A 1 87 ? -16.158 -11.987 19.279 1.00 93.06 87 TRP A C 1
ATOM 696 O O . TRP A 1 87 ? -17.028 -11.585 18.511 1.00 93.06 87 TRP A O 1
ATOM 706 N N . GLU A 1 88 ? -16.295 -13.136 19.941 1.00 95.50 88 GLU A N 1
ATOM 707 C CA . GLU A 1 88 ? -17.472 -14.000 19.809 1.00 95.50 88 GLU A CA 1
ATOM 708 C C . GLU A 1 88 ? -18.755 -13.276 20.241 1.00 95.50 88 GLU A C 1
ATOM 710 O O . GLU A 1 88 ? -19.762 -13.344 19.537 1.00 95.50 88 GLU A O 1
ATOM 715 N N . ILE A 1 89 ? -18.684 -12.515 21.340 1.00 93.88 89 ILE A N 1
ATOM 716 C CA . ILE A 1 89 ? -19.795 -11.698 21.846 1.00 93.88 89 ILE A CA 1
ATOM 717 C C . ILE A 1 89 ? -20.116 -10.573 20.851 1.00 93.88 89 ILE A C 1
ATOM 719 O O . ILE A 1 89 ? -21.286 -10.300 20.590 1.00 93.88 89 ILE A O 1
ATOM 723 N N . MET A 1 90 ? -19.103 -9.945 20.241 1.00 94.31 90 MET A N 1
ATOM 724 C CA . MET A 1 90 ? -19.313 -8.927 19.199 1.00 94.31 90 MET A CA 1
ATOM 725 C C . MET A 1 90 ? -20.076 -9.482 17.990 1.00 94.31 90 MET A C 1
ATOM 727 O O . MET A 1 90 ? -20.993 -8.840 17.476 1.00 94.31 90 MET A O 1
ATOM 731 N N . VAL A 1 91 ? -19.705 -10.681 17.532 1.00 94.69 91 VAL A N 1
ATOM 732 C CA . VAL A 1 91 ? -20.344 -11.334 16.383 1.00 94.69 91 VAL A CA 1
ATOM 733 C C . VAL A 1 91 ? -21.799 -11.676 16.692 1.00 94.69 91 VAL A C 1
ATOM 735 O O . VAL A 1 91 ? -22.665 -11.411 15.858 1.00 94.69 91 VAL A O 1
ATOM 738 N N . GLU A 1 92 ? -22.075 -12.220 17.878 1.00 94.62 92 GLU A N 1
ATOM 739 C CA . GLU A 1 92 ? -23.438 -12.513 18.334 1.00 94.62 92 GLU A CA 1
ATOM 740 C C . GLU A 1 92 ? -24.285 -11.233 18.389 1.00 94.62 92 GLU A C 1
ATOM 742 O O . GLU A 1 92 ? -25.335 -11.160 17.754 1.00 94.62 92 GLU A O 1
ATOM 747 N N . GLN A 1 93 ? -23.776 -10.161 19.006 1.00 93.06 93 GLN A N 1
ATOM 748 C CA . GLN A 1 93 ? -24.481 -8.874 19.067 1.00 93.06 93 GLN A CA 1
ATOM 749 C C . GLN A 1 93 ? -24.775 -8.287 17.680 1.00 93.06 93 GLN A C 1
ATOM 751 O O . GLN A 1 93 ? -25.846 -7.716 17.452 1.00 93.06 93 GLN A O 1
ATOM 756 N N . ALA A 1 94 ? -23.844 -8.425 16.733 1.00 93.69 94 ALA A N 1
ATOM 757 C CA . ALA A 1 94 ? -24.058 -7.984 15.360 1.00 93.69 94 ALA A CA 1
ATOM 758 C C . ALA A 1 94 ? -25.145 -8.816 14.652 1.00 93.69 94 ALA A C 1
ATOM 760 O O . ALA A 1 94 ? -25.962 -8.254 13.913 1.00 93.69 94 ALA A O 1
ATOM 761 N N . GLN 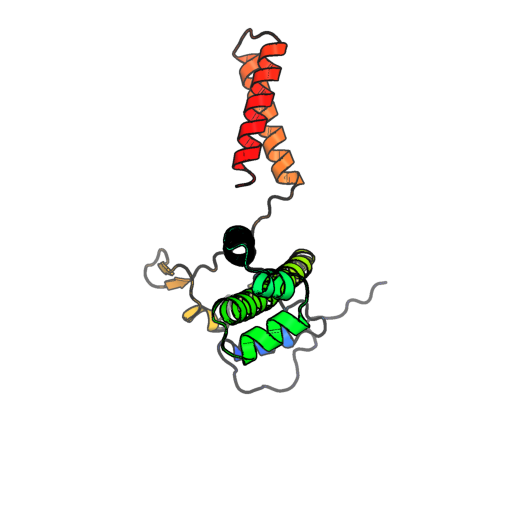A 1 95 ? -25.185 -10.133 14.886 1.00 94.06 95 GLN A N 1
ATOM 762 C CA . GLN A 1 95 ? -26.221 -11.031 14.357 1.00 94.06 95 GLN A CA 1
ATOM 763 C C . GLN A 1 95 ? -27.599 -10.722 14.950 1.00 94.06 95 GLN A C 1
ATOM 765 O O . GLN A 1 95 ? -28.575 -10.641 14.202 1.00 94.06 95 GLN A O 1
ATOM 770 N N . ASP A 1 96 ? -27.651 -10.425 16.247 1.00 94.44 96 ASP A N 1
ATOM 771 C CA . ASP A 1 96 ? -28.859 -10.022 16.977 1.00 94.44 96 ASP A CA 1
ATOM 772 C C . ASP A 1 96 ? -29.383 -8.635 16.577 1.00 94.44 96 ASP A C 1
ATOM 774 O O . ASP A 1 96 ? -30.451 -8.200 17.008 1.00 94.44 96 ASP A O 1
ATOM 778 N N . GLY A 1 97 ? -28.667 -7.930 15.698 1.00 92.88 97 GLY A N 1
ATOM 779 C CA . GLY A 1 97 ? -29.139 -6.688 15.102 1.00 92.88 97 GLY A CA 1
ATOM 780 C C . GLY A 1 97 ? -28.660 -5.426 15.802 1.00 92.88 97 GLY A C 1
ATOM 781 O O . GLY A 1 97 ? -29.112 -4.344 15.426 1.00 92.88 97 GLY A O 1
ATOM 782 N N . ARG A 1 98 ? -27.737 -5.532 16.764 1.00 92.00 98 ARG A N 1
ATOM 783 C CA . ARG A 1 98 ? -27.184 -4.369 17.452 1.00 92.00 98 ARG A CA 1
ATOM 784 C C . ARG A 1 98 ? -26.410 -3.479 16.466 1.00 92.00 98 ARG A C 1
ATOM 786 O O . ARG A 1 98 ? -25.468 -3.965 15.835 1.00 92.00 98 ARG A O 1
ATOM 793 N N . PRO A 1 99 ? -26.767 -2.190 16.325 1.00 91.62 99 PRO A N 1
ATOM 794 C CA . PRO A 1 99 ? -26.164 -1.329 15.314 1.00 91.62 99 PRO A CA 1
ATOM 795 C C . PRO A 1 99 ? -24.676 -1.081 15.582 1.00 91.62 99 PRO A C 1
ATOM 797 O O . PRO A 1 99 ? -23.876 -1.251 14.672 1.00 91.62 99 PRO A O 1
ATOM 800 N N . GLU A 1 100 ? -24.271 -0.807 16.829 1.00 91.31 100 GLU A N 1
ATOM 801 C CA . GLU A 1 100 ? -22.860 -0.521 17.139 1.00 91.31 100 GLU A CA 1
ATOM 802 C C . GLU A 1 100 ? -21.927 -1.702 16.849 1.00 91.31 100 GLU A C 1
ATOM 804 O O . GLU A 1 100 ? -20.783 -1.501 16.439 1.00 91.31 100 GLU A O 1
ATOM 809 N N . ALA A 1 101 ? -22.424 -2.926 17.049 1.00 91.94 101 ALA A N 1
ATOM 810 C CA . ALA A 1 101 ? -21.683 -4.142 16.747 1.00 91.94 101 ALA A CA 1
ATOM 811 C C . ALA A 1 101 ? -21.572 -4.362 15.231 1.00 91.94 101 ALA A C 1
ATOM 813 O O . ALA A 1 101 ? -20.506 -4.720 14.738 1.00 91.94 101 ALA A O 1
ATOM 814 N N . LYS A 1 102 ? -22.640 -4.092 14.466 1.00 94.31 102 LYS A N 1
ATOM 815 C CA . LYS A 1 102 ? -22.598 -4.146 12.995 1.00 94.31 102 LYS A CA 1
ATOM 816 C C . LYS A 1 102 ? -21.619 -3.132 12.411 1.00 94.31 102 LYS A C 1
ATOM 818 O O . LYS A 1 102 ? -20.803 -3.515 11.574 1.00 94.31 102 LYS A O 1
ATOM 823 N N . ASP A 1 103 ? -21.661 -1.893 12.892 1.00 93.12 103 ASP A N 1
ATOM 824 C CA . ASP A 1 103 ? -20.757 -0.827 12.453 1.00 93.12 103 ASP A CA 1
ATOM 825 C C . ASP A 1 103 ? -19.291 -1.206 12.726 1.00 93.12 103 ASP A C 1
ATOM 827 O O . ASP A 1 103 ? -18.424 -1.027 11.870 1.00 93.12 103 ASP A O 1
ATOM 831 N N . MET A 1 104 ? -19.011 -1.806 13.891 1.00 94.12 104 MET A N 1
ATOM 832 C CA . MET A 1 104 ? -17.674 -2.305 14.225 1.00 94.12 104 MET A CA 1
ATOM 833 C C . MET A 1 104 ? -17.230 -3.441 13.302 1.00 94.12 104 MET A C 1
ATOM 835 O O . MET A 1 104 ? -16.106 -3.437 12.804 1.00 94.12 104 MET A O 1
ATOM 839 N N . MET A 1 105 ? -18.106 -4.415 13.044 1.00 94.12 105 MET A N 1
ATOM 840 C CA . MET A 1 105 ? -17.812 -5.532 12.141 1.00 94.12 105 MET A CA 1
ATOM 841 C C . MET A 1 105 ? -17.487 -5.046 10.725 1.00 94.12 105 MET A C 1
ATOM 843 O O . MET A 1 105 ? -16.554 -5.551 10.095 1.00 94.12 105 MET A O 1
ATOM 847 N N . GLU A 1 106 ? -18.227 -4.050 10.238 1.00 95.38 106 GLU A N 1
ATOM 848 C CA . GLU A 1 106 ? -17.962 -3.417 8.951 1.00 95.38 106 GLU A CA 1
ATOM 849 C C . GLU A 1 106 ? -16.609 -2.694 8.956 1.00 95.38 106 GLU A C 1
ATOM 851 O O . GLU A 1 106 ? -15.789 -2.917 8.062 1.00 95.38 106 GLU A O 1
ATOM 856 N N . LEU A 1 107 ? -16.331 -1.900 9.993 1.00 96.00 107 LEU A N 1
ATOM 857 C CA . LEU A 1 107 ? -15.073 -1.172 10.137 1.00 96.00 107 LEU A CA 1
ATOM 858 C C . LEU A 1 107 ? -13.863 -2.117 10.187 1.00 96.00 107 LEU A C 1
ATOM 860 O O . LEU A 1 107 ? -12.879 -1.905 9.480 1.00 96.00 107 LEU A O 1
ATOM 864 N N . VAL A 1 108 ? -13.953 -3.208 10.952 1.00 95.25 108 VAL A N 1
ATOM 865 C CA . VAL A 1 108 ? -12.917 -4.251 11.013 1.00 95.25 108 VAL A CA 1
ATOM 866 C C . VAL A 1 108 ? -12.719 -4.913 9.649 1.00 95.25 108 VAL A C 1
ATOM 868 O O . VAL A 1 108 ? -11.583 -5.200 9.266 1.00 95.25 108 VAL A O 1
ATOM 871 N N . SER A 1 109 ? -13.796 -5.155 8.897 1.00 96.56 109 SER A N 1
ATOM 872 C CA . SER A 1 109 ? -13.698 -5.702 7.541 1.00 96.56 109 SER A CA 1
ATOM 873 C C . SER A 1 109 ? -12.963 -4.748 6.598 1.00 96.56 109 SER A C 1
ATOM 875 O O . SER A 1 109 ? -12.075 -5.194 5.870 1.00 96.56 109 SER A O 1
ATOM 877 N N . GLN A 1 110 ? -13.289 -3.452 6.638 1.00 97.38 110 GLN A N 1
ATOM 878 C CA . GLN A 1 110 ? -12.609 -2.422 5.844 1.00 97.38 110 GLN A CA 1
ATOM 879 C C . GLN A 1 110 ? -11.117 -2.368 6.196 1.00 97.38 110 GLN A C 1
ATOM 881 O O . GLN A 1 110 ? -10.272 -2.509 5.319 1.00 97.38 110 GLN A O 1
ATOM 886 N N . VAL A 1 111 ? -10.776 -2.303 7.487 1.00 96.81 111 VAL A N 1
ATOM 887 C CA . VAL A 1 111 ? -9.379 -2.285 7.957 1.00 96.81 111 VAL A CA 1
ATOM 888 C C . VAL A 1 111 ? -8.599 -3.506 7.475 1.00 96.81 111 VAL A C 1
ATOM 890 O O . VAL A 1 111 ? -7.474 -3.374 6.999 1.00 96.81 111 VAL A O 1
ATOM 893 N N . ARG A 1 112 ? -9.180 -4.708 7.565 1.00 97.31 112 ARG A N 1
ATOM 894 C CA . ARG A 1 112 ? -8.515 -5.941 7.112 1.00 97.31 112 ARG A CA 1
ATOM 895 C C . ARG A 1 112 ? -8.260 -5.945 5.606 1.00 97.31 112 ARG A C 1
ATOM 897 O O . ARG A 1 112 ? -7.218 -6.451 5.188 1.00 97.31 112 ARG A O 1
ATOM 904 N N . ALA A 1 113 ? -9.195 -5.423 4.814 1.00 97.38 113 ALA A N 1
ATOM 905 C CA . ALA A 1 113 ? -9.038 -5.313 3.368 1.00 97.38 113 ALA A CA 1
ATOM 906 C C . ALA A 1 113 ? -7.935 -4.304 3.011 1.00 97.38 113 ALA A C 1
ATOM 908 O O . ALA A 1 113 ? -6.972 -4.679 2.342 1.00 97.38 113 ALA A O 1
ATOM 909 N N . GLU A 1 114 ? -8.010 -3.088 3.556 1.00 96.38 114 GLU A N 1
ATOM 910 C CA . GLU A 1 114 ? -7.063 -2.012 3.240 1.00 96.38 114 GLU A CA 1
ATOM 911 C C . GLU A 1 114 ? -5.639 -2.318 3.718 1.00 96.38 114 GLU A C 1
ATOM 913 O O . GLU A 1 114 ? -4.670 -2.112 2.987 1.00 96.38 114 GLU A O 1
ATOM 918 N N . ILE A 1 115 ? -5.473 -2.891 4.920 1.00 97.50 115 ILE A N 1
ATOM 919 C CA . ILE A 1 115 ? -4.143 -3.284 5.422 1.00 97.50 115 ILE A CA 1
ATOM 920 C C . ILE A 1 115 ? -3.510 -4.323 4.499 1.00 97.50 115 ILE A C 1
ATOM 922 O O . ILE A 1 115 ? -2.303 -4.280 4.237 1.00 97.50 115 ILE A O 1
ATOM 926 N N . LYS A 1 116 ? -4.309 -5.282 4.023 1.00 97.75 116 LYS A N 1
ATOM 927 C CA . LYS A 1 116 ? -3.827 -6.316 3.114 1.00 97.75 116 LYS A CA 1
ATOM 928 C C . LYS A 1 116 ? -3.379 -5.693 1.794 1.00 97.75 116 LYS A C 1
ATOM 930 O O . LYS A 1 116 ? -2.262 -5.973 1.363 1.00 97.75 116 LYS A O 1
ATOM 935 N N . GLU A 1 117 ? -4.204 -4.837 1.198 1.00 97.31 117 GLU A N 1
ATOM 936 C CA . GLU A 1 117 ? -3.884 -4.165 -0.062 1.00 97.31 117 GLU A CA 1
ATOM 937 C C . GLU A 1 117 ? -2.627 -3.294 0.060 1.00 97.31 117 GLU A C 1
ATOM 939 O O . GLU A 1 117 ? -1.702 -3.419 -0.746 1.00 97.31 117 GLU A O 1
ATOM 944 N N . TYR A 1 118 ? -2.519 -2.502 1.129 1.00 97.00 118 TYR A N 1
ATOM 945 C CA . TYR A 1 118 ? -1.334 -1.698 1.419 1.00 97.00 118 TYR A CA 1
ATOM 946 C C . TYR A 1 118 ? -0.060 -2.543 1.544 1.00 97.00 118 TYR A C 1
ATOM 948 O O . TYR A 1 118 ? 0.956 -2.244 0.908 1.00 97.00 118 TYR A O 1
ATOM 956 N N . HIS A 1 119 ? -0.092 -3.622 2.332 1.00 97.44 119 HIS A N 1
ATOM 957 C CA . HIS A 1 119 ? 1.074 -4.486 2.512 1.00 97.44 119 HIS A CA 1
ATOM 958 C C . HIS A 1 119 ? 1.461 -5.233 1.229 1.00 97.44 119 HIS A C 1
ATOM 960 O O . HIS A 1 119 ? 2.653 -5.394 0.948 1.00 97.44 119 HIS A O 1
ATOM 966 N N . GLU A 1 120 ? 0.486 -5.672 0.433 1.00 97.44 120 GLU A N 1
ATOM 967 C CA . GLU A 1 120 ? 0.731 -6.304 -0.864 1.00 97.44 120 GLU A CA 1
ATOM 968 C C . GLU A 1 120 ? 1.353 -5.313 -1.854 1.00 97.44 120 GLU A C 1
ATOM 970 O O . GLU A 1 120 ? 2.394 -5.620 -2.448 1.00 97.44 120 GLU A O 1
ATOM 975 N N . ALA A 1 121 ? 0.796 -4.104 -1.965 1.00 93.56 121 ALA A N 1
ATOM 976 C CA . ALA A 1 121 ? 1.328 -3.036 -2.805 1.00 93.56 121 ALA A CA 1
ATOM 977 C C . ALA A 1 121 ? 2.758 -2.652 -2.395 1.00 93.56 121 ALA A C 1
ATOM 979 O O . ALA A 1 121 ? 3.645 -2.541 -3.246 1.00 93.56 121 ALA A O 1
ATOM 980 N N . LEU A 1 122 ? 3.021 -2.520 -1.092 1.00 92.06 122 LEU A N 1
ATOM 981 C CA . LEU A 1 122 ? 4.346 -2.192 -0.565 1.00 92.06 122 LEU A CA 1
ATOM 982 C C . LEU A 1 122 ? 5.367 -3.296 -0.871 1.00 92.06 122 LEU A C 1
ATOM 984 O O . LEU A 1 122 ? 6.498 -3.016 -1.278 1.00 92.06 122 LEU A O 1
ATOM 988 N N . ASN A 1 123 ? 4.970 -4.561 -0.718 1.00 95.56 123 ASN A N 1
ATOM 989 C CA . ASN A 1 123 ? 5.816 -5.707 -1.033 1.00 95.56 123 ASN A CA 1
ATOM 990 C C . ASN A 1 123 ? 6.148 -5.768 -2.531 1.00 95.56 123 ASN A C 1
ATOM 992 O O . ASN A 1 123 ? 7.308 -5.958 -2.907 1.00 95.56 123 ASN A O 1
ATOM 996 N N . LEU A 1 124 ? 5.149 -5.572 -3.397 1.00 90.50 124 LEU A N 1
ATOM 997 C CA . LEU A 1 124 ? 5.349 -5.508 -4.844 1.00 90.50 124 LEU A CA 1
ATOM 998 C C . LEU A 1 124 ? 6.280 -4.354 -5.219 1.00 90.50 124 LEU A C 1
ATOM 1000 O O . LEU A 1 124 ? 7.252 -4.575 -5.941 1.00 90.50 124 LEU A O 1
ATOM 1004 N N . GLN A 1 125 ? 6.065 -3.161 -4.661 1.00 88.12 125 GLN A N 1
ATOM 1005 C CA . GLN A 1 125 ? 6.921 -2.008 -4.929 1.00 88.12 125 GLN A CA 1
ATOM 1006 C C . GLN A 1 125 ? 8.359 -2.235 -4.449 1.00 88.12 125 GLN A C 1
ATOM 1008 O O . GLN A 1 125 ? 9.303 -1.868 -5.144 1.00 88.12 125 GLN A O 1
ATOM 1013 N N . SER A 1 126 ? 8.557 -2.897 -3.305 1.00 87.12 126 SER A N 1
ATOM 1014 C CA . SER A 1 126 ? 9.891 -3.271 -2.821 1.00 87.12 126 SER A CA 1
ATOM 1015 C C . SER A 1 126 ? 10.602 -4.230 -3.779 1.00 87.12 126 SER A C 1
ATOM 1017 O O . SER A 1 126 ? 11.780 -4.042 -4.089 1.00 87.12 126 SER A O 1
ATOM 1019 N N . LYS A 1 127 ? 9.888 -5.238 -4.298 1.00 88.50 127 LYS A N 1
ATOM 1020 C CA . LYS A 1 127 ? 10.426 -6.177 -5.296 1.00 88.50 127 LYS A CA 1
ATOM 1021 C C . LYS A 1 127 ? 10.795 -5.456 -6.588 1.00 88.50 127 LYS A C 1
ATOM 1023 O O . LYS A 1 127 ? 11.895 -5.653 -7.092 1.00 88.50 127 LYS A O 1
ATOM 1028 N N . VAL A 1 128 ? 9.915 -4.584 -7.074 1.00 85.06 128 VAL A N 1
ATOM 1029 C CA . VAL A 1 128 ? 10.130 -3.777 -8.281 1.00 85.06 128 VAL A CA 1
ATOM 1030 C C . VAL A 1 128 ? 11.319 -2.824 -8.117 1.00 85.06 128 VAL A C 1
ATOM 1032 O O . VAL A 1 128 ? 12.139 -2.699 -9.023 1.00 85.06 128 VAL A O 1
ATOM 1035 N N . ALA A 1 129 ? 11.477 -2.201 -6.948 1.00 79.44 129 ALA A N 1
ATOM 1036 C CA . ALA A 1 129 ? 12.602 -1.315 -6.652 1.00 79.44 129 ALA A CA 1
ATOM 1037 C C . ALA A 1 129 ? 13.959 -2.042 -6.626 1.00 79.44 129 ALA A C 1
ATOM 1039 O O . ALA A 1 129 ? 14.988 -1.424 -6.895 1.00 79.44 129 ALA A O 1
ATOM 1040 N N . ARG A 1 130 ? 13.967 -3.347 -6.317 1.00 80.56 130 ARG A N 1
ATOM 1041 C CA . ARG A 1 130 ? 15.170 -4.197 -6.323 1.00 80.56 130 ARG A CA 1
ATOM 1042 C C . ARG A 1 130 ? 15.550 -4.710 -7.709 1.00 80.56 130 ARG A C 1
ATOM 1044 O O . ARG A 1 130 ? 16.654 -5.229 -7.856 1.00 80.56 130 ARG A O 1
ATOM 1051 N N . LEU A 1 131 ? 14.667 -4.597 -8.702 1.00 80.56 131 LEU A N 1
ATOM 1052 C CA . LEU A 1 131 ? 14.990 -4.999 -10.067 1.00 80.56 131 LEU A CA 1
ATOM 1053 C C . LEU A 1 131 ? 16.145 -4.143 -10.592 1.00 80.56 131 LEU A C 1
ATOM 1055 O O . LEU A 1 131 ? 16.140 -2.914 -10.478 1.00 80.56 131 LEU A O 1
ATOM 1059 N N . HIS A 1 132 ? 17.144 -4.809 -11.164 1.00 72.88 132 HIS A N 1
ATOM 1060 C CA . HIS A 1 132 ? 18.267 -4.134 -11.793 1.00 72.88 132 HIS A CA 1
ATOM 1061 C C . HIS A 1 132 ? 17.820 -3.441 -13.079 1.00 72.88 132 HIS A C 1
ATOM 1063 O O . HIS A 1 132 ? 16.922 -3.910 -13.780 1.00 72.88 132 HIS A O 1
ATOM 1069 N N . SER A 1 133 ? 18.472 -2.324 -13.401 1.00 70.31 133 SER A N 1
ATOM 1070 C CA . SER A 1 133 ? 18.296 -1.702 -14.707 1.00 70.31 133 SER A CA 1
ATOM 1071 C C . SER A 1 133 ? 18.700 -2.691 -15.806 1.00 70.31 133 SER A C 1
ATOM 1073 O O . SER A 1 133 ? 19.719 -3.369 -15.645 1.00 70.31 133 SER A O 1
ATOM 1075 N N . PRO A 1 134 ? 17.945 -2.760 -16.914 1.00 71.94 134 PRO A N 1
ATOM 1076 C CA . PRO A 1 134 ? 18.283 -3.629 -18.034 1.00 71.94 134 PRO A CA 1
ATOM 1077 C C . PRO A 1 134 ? 19.664 -3.287 -18.596 1.00 71.94 134 PRO A C 1
ATOM 1079 O O . PRO A 1 134 ? 20.111 -2.133 -18.529 1.00 71.94 134 PRO A O 1
ATOM 1082 N N . ASP A 1 135 ? 20.338 -4.292 -19.159 1.00 73.69 135 ASP A N 1
ATOM 1083 C CA . ASP A 1 135 ? 21.665 -4.093 -19.726 1.00 73.69 135 ASP A CA 1
ATOM 1084 C C . ASP A 1 135 ? 21.627 -3.069 -20.872 1.00 73.69 135 ASP A C 1
ATOM 1086 O O . ASP A 1 135 ? 20.664 -2.958 -21.640 1.00 73.69 135 ASP A O 1
ATOM 1090 N N . LYS A 1 136 ? 22.708 -2.295 -21.005 1.00 72.81 136 LYS A N 1
ATOM 1091 C CA . LYS A 1 136 ? 22.821 -1.238 -22.018 1.00 72.81 136 LYS A CA 1
ATOM 1092 C C . LYS A 1 136 ? 22.669 -1.796 -23.430 1.00 72.81 136 LYS A C 1
ATOM 1094 O O . LYS A 1 136 ? 22.176 -1.087 -24.310 1.00 72.81 136 LYS A O 1
ATOM 1099 N N . ARG A 1 137 ? 23.096 -3.043 -23.656 1.00 71.06 137 ARG A N 1
ATOM 1100 C CA . ARG A 1 137 ? 22.954 -3.730 -24.940 1.00 71.06 137 ARG A CA 1
ATOM 1101 C C . ARG A 1 137 ? 21.487 -4.004 -25.256 1.00 71.06 137 ARG A C 1
ATOM 1103 O O . ARG A 1 137 ? 21.026 -3.571 -26.310 1.00 71.06 137 ARG A O 1
ATOM 1110 N N . ALA A 1 138 ? 20.760 -4.628 -24.335 1.00 71.75 138 ALA A N 1
ATOM 1111 C CA . ALA A 1 138 ? 19.335 -4.913 -24.480 1.00 71.75 138 ALA A CA 1
ATOM 1112 C C . ALA A 1 138 ? 18.515 -3.629 -24.683 1.00 71.75 138 ALA A C 1
ATOM 1114 O O . ALA A 1 138 ? 17.701 -3.544 -25.600 1.00 71.75 138 ALA A O 1
ATOM 1115 N N . LEU A 1 139 ? 18.824 -2.569 -23.925 1.00 72.31 139 LEU A N 1
ATOM 1116 C CA . LEU A 1 139 ? 18.218 -1.247 -24.117 1.00 72.31 139 LEU A CA 1
ATOM 1117 C C . LEU A 1 139 ? 18.473 -0.670 -25.512 1.00 72.31 139 LEU A C 1
ATOM 1119 O O . LEU A 1 139 ? 17.575 -0.076 -26.110 1.00 72.31 139 LEU A O 1
ATOM 1123 N N . LYS A 1 140 ? 19.691 -0.821 -26.042 1.00 71.19 140 LYS A N 1
ATOM 1124 C CA . LYS A 1 140 ? 20.034 -0.345 -27.386 1.00 71.19 140 LYS A CA 1
ATOM 1125 C C . LYS A 1 140 ? 19.266 -1.120 -28.455 1.00 71.19 140 LYS A C 1
ATOM 1127 O O . LYS A 1 140 ? 18.766 -0.493 -29.385 1.00 71.19 140 LYS A O 1
ATOM 1132 N N . VAL A 1 141 ? 19.164 -2.441 -28.311 1.00 72.00 141 VAL A N 1
ATOM 1133 C CA . VAL A 1 141 ? 18.406 -3.315 -29.218 1.00 72.00 141 VAL A CA 1
ATOM 1134 C C . VAL A 1 141 ? 16.922 -2.949 -29.182 1.00 72.00 141 VAL A C 1
ATOM 1136 O O . VAL A 1 141 ? 16.361 -2.606 -30.219 1.00 72.00 141 VAL A O 1
ATOM 1139 N N . ALA A 1 142 ? 16.318 -2.869 -27.995 1.00 70.81 142 ALA A N 1
ATOM 1140 C CA . ALA A 1 142 ? 14.918 -2.484 -27.830 1.00 70.81 142 ALA A CA 1
ATOM 1141 C C . ALA A 1 142 ? 14.607 -1.092 -28.379 1.00 70.81 142 ALA A C 1
ATOM 1143 O O . ALA A 1 142 ? 13.622 -0.908 -29.092 1.00 70.81 142 ALA A O 1
ATOM 1144 N N . ARG A 1 143 ? 15.478 -0.111 -28.128 1.00 69.88 143 ARG A N 1
ATOM 1145 C CA . ARG A 1 143 ? 15.351 1.226 -28.715 1.00 69.88 143 ARG A CA 1
ATOM 1146 C C . ARG A 1 143 ? 15.449 1.184 -30.240 1.00 69.88 143 ARG A C 1
ATOM 1148 O O . ARG A 1 143 ? 14.690 1.873 -30.918 1.00 69.88 143 ARG A O 1
ATOM 1155 N N . ASN A 1 144 ? 16.385 0.413 -30.790 1.00 70.12 144 ASN A N 1
ATOM 1156 C CA . ASN A 1 144 ? 16.589 0.341 -32.231 1.00 70.12 144 ASN A CA 1
ATOM 1157 C C . ASN A 1 144 ? 15.364 -0.242 -32.945 1.00 70.12 144 ASN A C 1
ATOM 1159 O O . ASN A 1 144 ? 14.850 0.398 -33.867 1.00 70.12 144 ASN A O 1
ATOM 1163 N N . GLU A 1 145 ? 14.868 -1.379 -32.452 1.00 68.06 145 GLU A N 1
ATOM 1164 C CA . GLU A 1 145 ? 13.698 -2.092 -32.973 1.00 68.06 145 GLU A CA 1
ATOM 1165 C C . GLU A 1 145 ? 12.404 -1.296 -32.800 1.00 68.06 145 GLU A C 1
ATOM 1167 O O . GLU A 1 145 ? 11.647 -1.134 -33.757 1.00 68.06 145 GLU A O 1
ATOM 1172 N N . LEU A 1 146 ? 12.195 -0.665 -31.638 1.00 65.19 146 LEU A N 1
ATOM 1173 C CA . LEU A 1 146 ? 11.044 0.217 -31.412 1.00 65.19 146 LEU A CA 1
ATOM 1174 C C . LEU A 1 146 ? 11.023 1.400 -32.389 1.00 65.19 146 LEU A C 1
ATOM 1176 O O . LEU A 1 146 ? 9.962 1.865 -32.808 1.00 65.19 146 LEU A O 1
ATOM 1180 N N . HIS A 1 147 ? 12.199 1.893 -32.774 1.00 62.81 147 HIS A N 1
ATOM 1181 C CA . HIS A 1 147 ? 12.311 2.940 -33.775 1.00 62.81 147 HIS A CA 1
ATOM 1182 C C . HIS A 1 147 ? 12.263 2.412 -35.220 1.00 62.81 147 HIS A C 1
ATOM 1184 O O . HIS A 1 147 ? 12.359 3.246 -36.112 1.00 62.81 147 HIS A O 1
ATOM 1190 N N . GLY A 1 148 ? 12.114 1.101 -35.468 1.00 60.56 148 GLY A N 1
ATOM 1191 C CA . GLY A 1 148 ? 12.017 0.474 -36.800 1.00 60.56 148 GLY A CA 1
ATOM 1192 C C . GLY A 1 148 ? 13.246 -0.313 -37.263 1.00 60.56 148 GLY A C 1
ATOM 1193 O O . GLY A 1 148 ? 13.568 -0.288 -38.439 1.00 60.56 148 GLY A O 1
ATOM 1194 N N . GLY A 1 149 ? 13.977 -0.945 -36.346 1.00 62.47 149 GLY A N 1
ATOM 1195 C CA . GLY A 1 149 ? 15.081 -1.863 -36.665 1.00 62.47 149 GLY A CA 1
ATOM 1196 C C . GLY A 1 149 ? 16.398 -1.204 -37.098 1.00 62.47 149 GLY A C 1
ATOM 1197 O O . GLY A 1 149 ? 16.562 0.007 -36.970 1.00 62.47 149 GLY A O 1
ATOM 1198 N N . PRO A 1 150 ? 17.417 -1.963 -37.533 1.00 56.44 150 PRO A N 1
ATOM 1199 C CA . PRO A 1 150 ? 18.628 -1.398 -38.130 1.00 56.44 150 PRO A CA 1
ATOM 1200 C C . PRO A 1 150 ? 18.318 -0.680 -39.454 1.00 56.44 150 PRO A C 1
ATOM 1202 O O . PRO A 1 150 ? 17.315 -0.956 -40.110 1.00 56.44 150 PRO A O 1
ATOM 1205 N N . LEU A 1 151 ? 19.175 0.271 -39.838 1.00 55.34 151 LEU A N 1
ATOM 1206 C CA . LEU A 1 151 ? 19.079 0.918 -41.149 1.00 55.34 151 LEU A CA 1
ATOM 1207 C C . LEU A 1 151 ? 19.208 -0.145 -42.247 1.00 55.34 151 LEU A C 1
ATOM 1209 O O . LEU A 1 151 ? 20.114 -0.976 -42.192 1.00 55.34 151 LEU A O 1
ATOM 1213 N N . THR A 1 152 ? 18.324 -0.099 -43.242 1.00 58.41 152 THR A N 1
ATOM 1214 C CA . THR A 1 152 ? 18.544 -0.829 -44.500 1.00 58.41 152 THR A CA 1
ATOM 1215 C C . THR A 1 152 ? 19.743 -0.238 -45.243 1.00 58.41 152 THR A C 1
ATOM 1217 O O . THR A 1 152 ? 20.134 0.901 -44.975 1.00 58.41 152 THR A O 1
ATOM 1220 N N . GLU A 1 153 ? 20.335 -0.996 -46.172 1.00 56.88 153 GLU A N 1
ATOM 1221 C CA . GLU A 1 153 ? 21.477 -0.539 -46.987 1.00 56.88 153 GLU A CA 1
ATOM 1222 C C . GLU A 1 153 ? 21.194 0.790 -47.714 1.00 56.88 153 GLU A C 1
ATOM 1224 O O . GLU A 1 153 ? 22.099 1.601 -47.900 1.00 56.88 153 GLU A O 1
ATOM 1229 N N . ASP A 1 154 ? 19.919 1.070 -48.003 1.00 59.12 154 ASP A N 1
ATOM 1230 C CA . ASP A 1 154 ? 19.435 2.304 -48.632 1.00 59.12 154 ASP A CA 1
ATOM 1231 C C . ASP A 1 154 ? 19.290 3.493 -47.655 1.00 59.12 154 ASP A C 1
ATOM 1233 O O . ASP A 1 154 ? 18.811 4.566 -48.023 1.00 59.12 154 ASP A O 1
ATOM 1237 N N . GLY A 1 155 ? 19.656 3.316 -46.382 1.00 54.91 155 GLY A N 1
ATOM 1238 C CA . GLY A 1 155 ? 19.543 4.333 -45.331 1.00 54.91 155 GLY A CA 1
ATOM 1239 C C . GLY A 1 155 ? 18.124 4.540 -44.790 1.00 54.91 155 GLY A C 1
ATOM 1240 O O . GLY A 1 155 ? 17.916 5.407 -43.939 1.00 54.91 155 GLY A O 1
ATOM 1241 N N . PHE A 1 156 ? 17.146 3.747 -45.237 1.00 49.34 156 PHE A N 1
ATOM 1242 C CA . PHE A 1 156 ? 15.768 3.802 -44.751 1.00 49.34 156 PHE A CA 1
ATOM 1243 C C . PHE A 1 156 ? 15.546 2.877 -43.556 1.00 49.34 156 PHE A C 1
ATOM 1245 O O . PHE A 1 156 ? 16.186 1.836 -43.397 1.00 49.34 156 PHE A O 1
ATOM 1252 N N . LYS A 1 157 ? 14.608 3.256 -42.692 1.00 53.47 157 LYS A N 1
ATOM 1253 C CA . LYS A 1 157 ? 14.247 2.481 -41.512 1.00 53.47 157 LYS A CA 1
ATOM 1254 C C . LYS A 1 157 ? 12.957 1.696 -41.795 1.00 53.47 157 LYS A C 1
ATOM 1256 O O . LYS A 1 157 ? 11.959 2.354 -42.108 1.00 53.47 157 LYS A O 1
ATOM 1261 N N . PRO A 1 158 ? 12.951 0.345 -41.763 1.00 54.25 158 PRO A N 1
ATOM 1262 C CA . PRO A 1 158 ? 11.736 -0.426 -42.005 1.00 54.25 158 PRO A CA 1
ATOM 1263 C C . PRO A 1 158 ? 10.650 -0.015 -41.008 1.00 54.25 158 PRO A C 1
ATOM 1265 O O . PRO A 1 158 ? 10.944 0.435 -39.901 1.00 54.25 158 PRO A O 1
ATOM 1268 N N . SER A 1 159 ? 9.391 -0.077 -41.449 1.00 55.12 159 SER A N 1
ATOM 1269 C CA . SER A 1 159 ? 8.250 0.528 -40.761 1.00 55.12 159 SER A CA 1
ATOM 1270 C C . SER A 1 159 ? 8.304 0.254 -39.252 1.00 55.12 159 SER A C 1
ATOM 1272 O O . SER A 1 159 ? 8.231 -0.913 -38.858 1.00 55.12 159 SER A O 1
ATOM 1274 N N . PRO A 1 160 ? 8.457 1.290 -38.401 1.00 55.94 160 PRO A N 1
ATOM 1275 C CA . PRO A 1 160 ? 8.508 1.097 -36.959 1.00 55.94 160 PRO A CA 1
ATOM 1276 C C . PRO A 1 160 ? 7.270 0.332 -36.526 1.00 55.94 160 PRO A C 1
ATOM 1278 O O . PRO A 1 160 ? 6.186 0.589 -37.058 1.00 55.94 160 PRO A O 1
ATOM 1281 N N . MET A 1 161 ? 7.419 -0.597 -35.575 1.00 55.81 161 MET A N 1
ATOM 1282 C CA . MET A 1 161 ? 6.277 -1.293 -34.988 1.00 55.81 161 MET A CA 1
ATOM 1283 C C . MET A 1 161 ? 5.208 -0.247 -34.657 1.00 55.81 161 MET A C 1
ATOM 1285 O O . MET A 1 161 ? 5.430 0.637 -33.827 1.00 55.81 161 MET A O 1
ATOM 1289 N N . ALA A 1 162 ? 4.075 -0.295 -35.367 1.00 52.31 162 ALA A N 1
ATOM 1290 C CA . ALA A 1 162 ? 3.128 0.820 -35.504 1.00 52.31 162 ALA A CA 1
ATOM 1291 C C . ALA A 1 162 ? 2.433 1.255 -34.192 1.00 52.31 162 ALA A C 1
ATOM 1293 O O . ALA A 1 162 ? 1.569 2.128 -34.196 1.00 52.31 162 ALA A O 1
ATOM 1294 N N . VAL A 1 163 ? 2.839 0.689 -33.053 1.00 53.19 163 VAL A N 1
ATOM 1295 C CA . VAL A 1 163 ? 2.434 1.054 -31.690 1.00 53.19 163 VAL A CA 1
ATOM 1296 C C . VAL A 1 163 ? 2.592 2.557 -31.426 1.00 53.19 163 VAL A C 1
ATOM 1298 O O . VAL A 1 163 ? 1.791 3.143 -30.701 1.00 53.19 163 VAL A O 1
ATOM 1301 N N . ARG A 1 164 ? 3.580 3.217 -32.052 1.00 52.81 164 ARG A N 1
ATOM 1302 C CA . ARG A 1 164 ? 3.865 4.643 -31.822 1.00 52.81 164 ARG A CA 1
ATOM 1303 C C . ARG A 1 164 ? 2.725 5.583 -32.228 1.00 52.81 164 ARG A C 1
ATOM 1305 O O . ARG A 1 164 ? 2.586 6.634 -31.613 1.00 52.81 164 ARG A O 1
ATOM 1312 N N . ALA A 1 165 ? 1.917 5.223 -33.227 1.00 50.50 165 ALA A N 1
ATOM 1313 C CA . ALA A 1 165 ? 0.839 6.091 -33.709 1.00 50.50 165 ALA A CA 1
ATOM 1314 C C . ALA A 1 165 ? -0.322 6.232 -32.705 1.00 50.50 165 ALA A C 1
ATOM 1316 O O . ALA A 1 165 ? -1.080 7.193 -32.789 1.00 50.50 165 ALA A O 1
ATOM 1317 N N . HIS A 1 166 ? -0.457 5.294 -31.762 1.00 51.72 166 HIS A N 1
ATOM 1318 C CA . HIS A 1 166 ? -1.585 5.238 -30.827 1.00 51.72 166 HIS A CA 1
ATOM 1319 C C . HIS A 1 166 ? -1.172 5.320 -29.347 1.00 51.72 166 HIS A C 1
ATOM 1321 O O . HIS A 1 166 ? -2.025 5.433 -28.471 1.00 51.72 166 HIS A O 1
ATOM 1327 N N . TRP A 1 167 ? 0.126 5.273 -29.036 1.00 55.28 167 TRP A N 1
ATOM 1328 C CA . TRP A 1 167 ? 0.588 5.355 -27.652 1.00 55.28 167 TRP A CA 1
ATOM 1329 C C . TRP A 1 167 ? 0.400 6.780 -27.091 1.00 55.28 167 TRP A C 1
ATOM 1331 O O . TRP A 1 167 ? 0.900 7.732 -27.706 1.00 55.28 167 TRP A O 1
ATOM 1341 N N . PRO A 1 168 ? -0.265 6.955 -25.929 1.00 45.56 168 PRO A N 1
ATOM 1342 C CA . PRO A 1 168 ? -0.453 8.266 -25.318 1.00 45.56 168 PRO A CA 1
ATOM 1343 C C . PRO A 1 168 ? 0.911 8.839 -24.908 1.00 45.56 168 PRO A C 1
ATOM 1345 O O . PRO A 1 168 ? 1.553 8.380 -23.964 1.00 45.56 168 PRO A O 1
ATOM 1348 N N . GLY A 1 169 ? 1.378 9.830 -25.659 1.00 50.28 169 GLY A N 1
ATOM 1349 C CA . GLY A 1 169 ? 2.577 10.617 -25.388 1.00 50.28 169 GLY A CA 1
ATOM 1350 C C . GLY A 1 169 ? 2.235 12.096 -25.514 1.00 50.28 169 GLY A C 1
ATOM 1351 O O . GLY A 1 169 ? 1.216 12.448 -26.108 1.00 50.28 169 GLY A O 1
ATOM 1352 N N . LYS A 1 170 ? 3.059 12.982 -24.944 1.00 44.88 170 LYS A N 1
ATOM 1353 C CA . LYS A 1 170 ? 2.904 14.412 -25.234 1.00 44.88 170 LYS A CA 1
ATOM 1354 C C . LYS A 1 170 ? 3.152 14.608 -26.729 1.00 44.88 170 LYS A C 1
ATOM 1356 O O . LYS A 1 170 ? 4.222 14.257 -27.229 1.00 44.88 170 LYS A O 1
ATOM 1361 N N . GLU A 1 171 ? 2.135 15.103 -27.423 1.00 49.94 171 GLU A N 1
ATOM 1362 C CA . GLU A 1 171 ? 2.193 15.362 -28.854 1.00 49.94 171 GLU A CA 1
ATOM 1363 C C . GLU A 1 171 ? 3.110 16.559 -29.109 1.00 49.94 171 GLU A C 1
ATOM 1365 O O . GLU A 1 171 ? 2.821 17.674 -28.678 1.00 49.94 171 GLU A O 1
ATOM 1370 N N . GLU A 1 172 ? 4.215 16.341 -29.817 1.00 47.59 172 GLU A N 1
ATOM 1371 C CA . GLU A 1 172 ? 4.999 17.426 -30.398 1.00 47.59 172 GLU A CA 1
ATOM 1372 C C . GLU A 1 172 ? 4.881 17.368 -31.920 1.00 47.59 172 GLU A C 1
ATOM 1374 O O . GLU A 1 172 ? 5.030 16.316 -32.547 1.00 47.59 172 GLU A O 1
ATOM 1379 N N . VAL A 1 173 ? 4.594 18.515 -32.527 1.00 50.91 173 VAL A N 1
ATOM 1380 C CA . VAL A 1 173 ? 4.628 18.673 -33.981 1.00 50.91 173 VAL A CA 1
ATOM 1381 C C . VAL A 1 173 ? 6.085 18.879 -34.383 1.00 50.91 173 VAL A C 1
ATOM 1383 O O . VAL A 1 173 ? 6.774 19.737 -33.830 1.00 50.91 173 VAL A O 1
ATOM 1386 N N . SER A 1 174 ? 6.568 18.061 -35.315 1.00 47.34 174 SER A N 1
ATOM 1387 C CA . SER A 1 174 ? 7.916 18.181 -35.865 1.00 47.34 174 SER A CA 1
ATOM 1388 C C . SER A 1 174 ? 8.138 19.564 -36.499 1.00 47.34 174 SER A C 1
ATOM 1390 O O . SER A 1 174 ? 7.196 20.234 -36.923 1.00 47.34 174 SER A O 1
ATOM 1392 N N . ARG A 1 175 ? 9.399 20.016 -36.560 1.00 46.19 175 ARG A N 1
ATOM 1393 C CA . ARG A 1 175 ? 9.799 21.360 -37.039 1.00 46.19 175 ARG A CA 1
ATOM 1394 C C . ARG A 1 175 ? 9.367 21.670 -38.480 1.00 46.19 175 ARG A C 1
ATOM 1396 O O . ARG A 1 175 ? 9.313 22.835 -38.856 1.00 46.19 175 ARG A O 1
ATOM 1403 N N . ASP A 1 176 ? 9.096 20.636 -39.264 1.00 54.34 176 ASP A N 1
ATOM 1404 C CA . ASP A 1 176 ? 8.611 20.646 -40.646 1.00 54.34 176 ASP A CA 1
ATOM 1405 C C . ASP A 1 176 ? 7.072 20.638 -40.757 1.00 54.34 176 ASP A C 1
ATOM 1407 O O . ASP A 1 176 ? 6.536 20.667 -41.862 1.00 54.34 176 ASP A O 1
ATOM 1411 N N . GLY A 1 177 ? 6.339 20.601 -39.638 1.00 50.66 177 GLY A N 1
ATOM 1412 C CA . GLY A 1 177 ? 4.873 20.679 -39.589 1.00 50.66 177 GLY A CA 1
ATOM 1413 C C . GLY A 1 177 ? 4.132 19.455 -40.142 1.00 50.66 177 GLY A C 1
ATOM 1414 O O . GLY A 1 177 ? 2.909 19.388 -40.044 1.00 50.66 177 GLY A O 1
ATOM 1415 N N . LEU A 1 178 ? 4.853 18.485 -40.708 1.00 42.50 178 LEU A N 1
ATOM 1416 C CA . LEU A 1 178 ? 4.292 17.365 -41.469 1.00 42.50 178 LEU A CA 1
ATOM 1417 C C . LEU A 1 178 ? 4.136 16.082 -40.650 1.00 42.50 178 LEU A C 1
ATOM 1419 O O . LEU A 1 178 ? 3.397 15.186 -41.051 1.00 42.50 178 LEU A O 1
ATOM 1423 N N . SER A 1 179 ? 4.803 15.976 -39.500 1.00 41.12 179 SER A N 1
ATOM 1424 C CA . SER A 1 179 ? 4.786 14.760 -38.685 1.00 41.12 179 SER A CA 1
ATOM 1425 C C . SER A 1 179 ? 4.476 15.048 -37.211 1.00 41.12 179 SER A C 1
ATOM 1427 O O . SER A 1 179 ? 5.042 15.949 -36.590 1.00 41.12 179 SER A O 1
ATOM 1429 N N . ARG A 1 180 ? 3.534 14.274 -36.648 1.00 45.28 180 ARG A N 1
ATOM 1430 C CA . ARG A 1 180 ? 3.172 14.280 -35.220 1.00 45.28 180 ARG A CA 1
ATOM 1431 C C . ARG A 1 180 ? 4.034 13.248 -34.505 1.00 45.28 180 ARG A C 1
ATOM 1433 O O . ARG A 1 180 ? 3.969 12.059 -34.811 1.00 45.28 180 ARG A O 1
ATOM 1440 N N . ILE A 1 181 ? 4.853 13.702 -33.568 1.00 47.03 181 ILE A N 1
ATOM 1441 C CA . ILE A 1 181 ? 5.791 12.866 -32.833 1.00 47.03 181 ILE A CA 1
ATOM 1442 C C . ILE A 1 181 ? 5.301 12.777 -31.386 1.00 47.03 181 ILE A C 1
ATOM 1444 O O . ILE A 1 181 ? 5.445 13.718 -30.613 1.00 47.03 181 ILE A O 1
ATOM 1448 N N . SER A 1 182 ? 4.758 11.622 -30.992 1.00 42.00 182 SER A N 1
ATOM 1449 C CA . SER A 1 182 ? 4.658 11.279 -29.568 1.00 42.00 182 SER A CA 1
ATOM 1450 C C . SER A 1 182 ? 6.080 11.076 -29.047 1.00 42.00 182 SER A C 1
ATOM 1452 O O . SER A 1 182 ? 6.787 10.146 -29.473 1.00 42.00 182 SER A O 1
ATOM 1454 N N . ARG A 1 183 ? 6.530 11.969 -28.158 1.00 41.62 183 ARG A N 1
ATOM 1455 C CA . ARG A 1 183 ? 7.744 11.748 -27.373 1.00 41.62 183 ARG A CA 1
ATOM 1456 C C . ARG A 1 183 ? 7.350 10.833 -26.217 1.00 41.62 183 ARG A C 1
ATOM 1458 O O . ARG A 1 183 ? 6.522 11.198 -25.383 1.00 41.62 183 ARG A O 1
ATOM 1465 N N . PHE A 1 184 ? 7.917 9.628 -26.191 1.00 40.47 184 PHE A N 1
ATOM 1466 C CA . PHE A 1 184 ? 7.969 8.850 -24.958 1.00 40.47 184 PHE A CA 1
ATOM 1467 C C . PHE A 1 184 ? 8.629 9.783 -23.944 1.00 40.47 184 PHE A C 1
ATOM 1469 O O . PHE A 1 184 ? 9.701 10.307 -24.250 1.00 40.47 184 PHE A O 1
ATOM 1476 N N . ASP A 1 185 ? 7.981 10.084 -22.816 1.00 42.38 185 ASP A N 1
ATOM 1477 C CA . ASP A 1 185 ? 8.640 10.842 -21.754 1.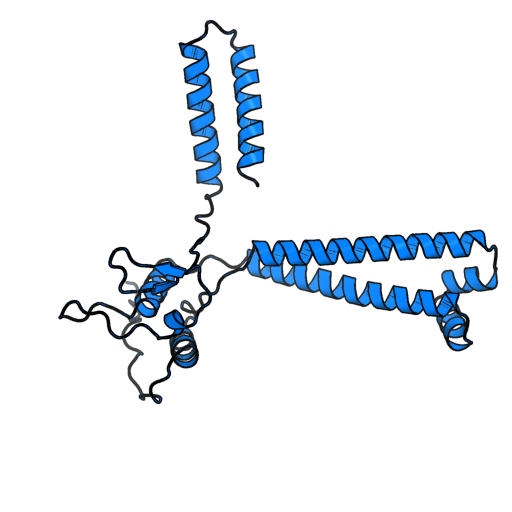00 42.38 185 ASP A CA 1
ATOM 1478 C C . ASP A 1 185 ? 9.695 9.903 -21.160 1.00 42.38 185 ASP A C 1
ATOM 1480 O O . ASP A 1 185 ? 9.520 9.281 -20.116 1.00 42.38 185 ASP A O 1
ATOM 1484 N N . GLU A 1 186 ? 10.799 9.768 -21.896 1.00 45.66 186 GLU A N 1
ATOM 1485 C CA . GLU A 1 186 ? 12.088 9.294 -21.447 1.00 45.66 186 GLU A CA 1
ATOM 1486 C C . GLU A 1 186 ? 12.675 10.336 -20.474 1.00 45.66 186 GLU A C 1
ATOM 1488 O O . GLU A 1 186 ? 13.883 10.538 -20.422 1.00 45.66 186 GLU A O 1
ATOM 1493 N N . ARG A 1 187 ? 11.873 10.799 -19.510 1.00 38.28 187 ARG A N 1
ATOM 1494 C CA . ARG A 1 187 ? 12.275 10.627 -18.115 1.00 38.28 187 ARG A CA 1
ATOM 1495 C C . ARG A 1 187 ? 12.436 9.119 -17.821 1.00 38.28 187 ARG A C 1
ATOM 1497 O O . ARG A 1 187 ? 11.938 8.600 -16.828 1.00 38.28 187 ARG A O 1
ATOM 1504 N N . LEU A 1 188 ? 13.224 8.402 -18.642 1.00 39.44 188 LEU A N 1
ATOM 1505 C CA . LEU A 1 188 ? 14.362 7.691 -18.113 1.00 39.44 188 LEU A CA 1
ATOM 1506 C C . LEU A 1 188 ? 14.958 8.727 -17.195 1.00 39.44 188 LEU A C 1
ATOM 1508 O O . LEU A 1 188 ? 15.571 9.701 -17.629 1.00 39.44 188 LEU A O 1
ATOM 1512 N N . TYR A 1 189 ? 14.635 8.572 -15.922 1.00 40.44 189 TYR A N 1
ATOM 1513 C CA . TYR A 1 189 ? 15.478 9.064 -14.887 1.00 40.44 189 TYR A CA 1
ATOM 1514 C C . TYR A 1 189 ? 16.871 8.631 -15.344 1.00 40.44 189 TYR A C 1
ATOM 1516 O O . TYR A 1 189 ? 17.292 7.488 -15.168 1.00 40.44 189 TYR A O 1
ATOM 1524 N N . PHE A 1 190 ? 17.608 9.571 -15.930 1.00 33.44 190 PHE A N 1
ATOM 1525 C CA . PHE A 1 190 ? 18.964 9.767 -15.514 1.00 33.44 190 PHE A CA 1
ATOM 1526 C C . PHE A 1 190 ? 18.796 10.007 -14.016 1.00 33.44 190 PHE A C 1
ATOM 1528 O O . PHE A 1 190 ? 18.704 11.137 -13.549 1.00 33.44 190 PHE A O 1
ATOM 1535 N N . VAL A 1 191 ? 18.617 8.912 -13.264 1.00 38.75 191 VAL A N 1
ATOM 1536 C CA . VAL A 1 191 ? 19.004 8.820 -11.881 1.00 38.75 191 VAL A CA 1
ATOM 1537 C C . VAL A 1 191 ? 20.469 9.177 -12.021 1.00 38.75 191 VAL A C 1
ATOM 1539 O O . VAL A 1 191 ? 21.296 8.340 -12.373 1.00 38.75 191 VAL A O 1
ATOM 1542 N N . SER A 1 192 ? 20.769 10.481 -11.958 1.00 50.25 192 SER A N 1
ATOM 1543 C CA . SER A 1 192 ? 21.302 11.052 -10.742 1.00 50.25 192 SER A CA 1
ATOM 1544 C C . SER A 1 192 ? 21.880 9.924 -9.927 1.00 50.25 192 SER A C 1
ATOM 1546 O O . SER A 1 192 ? 21.295 9.484 -8.941 1.00 50.25 192 SER A O 1
ATOM 1548 N N . SER A 1 193 ? 22.969 9.346 -10.450 1.00 49.19 193 SER A N 1
ATOM 1549 C CA . SER A 1 193 ? 23.706 8.368 -9.682 1.00 49.19 193 SER A CA 1
ATOM 1550 C C . SER A 1 193 ? 23.930 9.058 -8.341 1.00 49.19 193 SER A C 1
ATOM 1552 O O . SER A 1 193 ? 24.254 10.252 -8.345 1.00 49.19 193 SER A O 1
ATOM 1554 N N . PRO A 1 194 ? 23.697 8.397 -7.200 1.00 59.03 194 PRO A N 1
ATOM 1555 C CA . PRO A 1 194 ? 23.917 9.038 -5.912 1.00 59.03 194 PRO A CA 1
ATOM 1556 C C . PRO A 1 194 ? 25.296 9.713 -5.875 1.00 59.03 194 PRO A C 1
ATOM 1558 O O . PRO A 1 194 ? 25.424 10.824 -5.385 1.00 59.03 194 PRO A O 1
ATOM 1561 N N . ALA A 1 195 ? 26.283 9.114 -6.556 1.00 58.59 195 ALA A N 1
ATOM 1562 C CA . ALA A 1 195 ? 27.601 9.679 -6.822 1.00 58.59 195 ALA A CA 1
ATOM 1563 C C . ALA A 1 195 ? 27.623 10.963 -7.687 1.00 58.59 195 ALA A C 1
ATOM 1565 O O . ALA A 1 195 ? 28.402 11.858 -7.391 1.00 58.59 195 ALA A O 1
ATOM 1566 N N . ALA A 1 196 ? 26.805 11.094 -8.735 1.00 63.06 196 ALA A N 1
ATOM 1567 C CA . ALA A 1 196 ? 26.696 12.308 -9.555 1.00 63.06 196 ALA A CA 1
ATOM 1568 C C . ALA A 1 196 ? 25.915 13.427 -8.854 1.00 63.06 196 ALA A C 1
ATOM 1570 O O . ALA A 1 196 ? 26.269 14.590 -9.016 1.00 63.06 196 ALA A O 1
ATOM 1571 N N . VAL A 1 197 ? 24.898 13.094 -8.051 1.00 64.94 197 VAL A N 1
ATOM 1572 C CA . VAL A 1 197 ? 24.205 14.073 -7.192 1.00 64.94 197 VAL A CA 1
ATOM 1573 C C . VAL A 1 197 ? 25.160 14.585 -6.126 1.00 64.94 197 VAL A C 1
ATOM 1575 O O . VAL A 1 197 ? 25.337 15.793 -5.992 1.00 64.94 197 VAL A O 1
ATOM 1578 N N . LEU A 1 198 ? 25.839 13.671 -5.428 1.00 72.00 198 LEU A N 1
ATOM 1579 C CA . LEU A 1 198 ? 26.855 14.012 -4.438 1.00 72.00 198 LEU A CA 1
ATOM 1580 C C . LEU A 1 198 ? 27.995 14.806 -5.089 1.00 72.00 198 LEU A C 1
ATOM 1582 O O . LEU A 1 198 ? 28.421 15.823 -4.554 1.00 72.00 198 LEU A O 1
ATOM 1586 N N . GLY A 1 199 ? 28.420 14.399 -6.287 1.00 78.25 199 GLY A N 1
ATOM 1587 C CA . GLY A 1 199 ? 29.429 15.088 -7.083 1.00 78.25 199 GLY A CA 1
ATOM 1588 C C . GLY A 1 199 ? 29.019 16.512 -7.449 1.00 78.25 199 GLY A C 1
ATOM 1589 O O . GLY A 1 199 ? 29.798 17.437 -7.230 1.00 78.25 199 GLY A O 1
ATOM 1590 N N . MET A 1 200 ? 27.795 16.725 -7.941 1.00 76.62 200 MET A N 1
ATOM 1591 C CA . MET A 1 200 ? 27.288 18.069 -8.230 1.00 76.62 200 MET A CA 1
ATOM 1592 C C . MET A 1 200 ? 27.204 18.924 -6.965 1.00 76.62 200 MET A C 1
ATOM 1594 O O . MET A 1 200 ? 27.714 20.042 -6.982 1.00 76.62 200 MET A O 1
ATOM 1598 N N . ILE A 1 201 ? 26.650 18.403 -5.863 1.00 77.25 201 ILE A N 1
ATOM 1599 C CA . ILE A 1 201 ? 26.569 19.134 -4.587 1.00 77.25 201 ILE A CA 1
ATOM 1600 C C . ILE A 1 201 ? 27.973 19.545 -4.134 1.00 77.25 201 ILE A C 1
ATOM 1602 O O . ILE A 1 201 ? 28.216 20.729 -3.923 1.00 77.25 201 ILE A O 1
ATOM 1606 N N . CYS A 1 202 ? 28.928 18.610 -4.087 1.00 79.38 202 CYS A N 1
ATOM 1607 C CA . CYS A 1 202 ? 30.313 18.908 -3.726 1.00 79.38 202 CYS A CA 1
ATOM 1608 C C . CYS A 1 202 ? 30.929 19.983 -4.631 1.00 79.38 202 CYS A C 1
ATOM 1610 O O . CYS A 1 202 ? 31.568 20.909 -4.135 1.00 79.38 202 CYS A O 1
ATOM 1612 N N . THR A 1 203 ? 30.716 19.895 -5.945 1.00 82.00 203 THR A N 1
ATOM 1613 C CA . THR A 1 203 ? 31.294 20.846 -6.906 1.00 82.00 203 THR A CA 1
ATOM 1614 C C . THR A 1 203 ? 30.728 22.254 -6.707 1.00 82.00 203 THR A C 1
ATOM 1616 O O . THR A 1 203 ? 31.490 23.218 -6.634 1.00 82.00 203 THR A O 1
ATOM 1619 N N . PHE A 1 204 ? 29.407 22.385 -6.551 1.00 80.25 204 PHE A N 1
ATOM 1620 C CA . PHE A 1 204 ? 28.758 23.679 -6.330 1.00 80.25 204 PHE A CA 1
ATOM 1621 C C . PHE A 1 204 ? 29.066 24.262 -4.945 1.00 80.25 204 PHE A C 1
ATOM 1623 O O . PHE A 1 204 ? 29.282 25.468 -4.834 1.00 80.25 204 PHE A O 1
ATOM 1630 N N . THR A 1 205 ? 29.175 23.436 -3.899 1.00 79.06 205 THR A N 1
ATOM 1631 C CA . THR A 1 205 ? 29.589 23.893 -2.562 1.00 79.06 205 THR A CA 1
ATOM 1632 C C . THR A 1 205 ? 31.034 24.402 -2.561 1.00 79.06 205 THR A C 1
ATOM 1634 O O . THR A 1 205 ? 31.308 25.442 -1.963 1.00 79.06 205 THR A O 1
ATOM 1637 N N . ILE A 1 206 ? 31.954 23.733 -3.268 1.00 81.06 206 ILE A N 1
ATOM 1638 C CA . ILE A 1 206 ? 33.350 24.185 -3.404 1.00 81.06 206 ILE A CA 1
ATOM 1639 C C . ILE A 1 206 ? 33.426 25.483 -4.212 1.00 81.06 206 ILE A C 1
ATOM 1641 O O . ILE A 1 206 ? 34.109 26.419 -3.798 1.00 81.06 206 ILE A O 1
ATOM 1645 N N . ALA A 1 207 ? 32.708 25.570 -5.335 1.00 82.19 207 ALA A N 1
ATOM 1646 C CA . ALA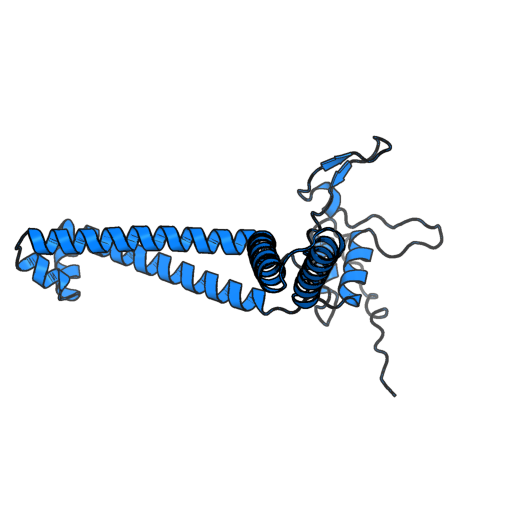 A 1 207 ? 32.667 26.779 -6.155 1.00 82.19 207 ALA A CA 1
ATOM 1647 C C . ALA A 1 207 ? 32.129 27.987 -5.368 1.00 82.19 207 ALA A C 1
ATOM 1649 O O . ALA A 1 207 ? 32.694 29.078 -5.445 1.00 82.19 207 ALA A O 1
ATOM 1650 N N . PHE A 1 208 ? 31.089 27.780 -4.556 1.00 78.44 208 PHE A N 1
ATOM 1651 C CA . PHE A 1 208 ? 30.543 28.806 -3.672 1.00 78.44 208 PHE A CA 1
ATOM 1652 C C . PHE A 1 208 ? 31.546 29.230 -2.589 1.00 78.44 208 PHE A C 1
ATOM 1654 O O . PHE A 1 208 ? 31.807 30.421 -2.430 1.00 78.44 208 PHE A O 1
ATOM 1661 N N . ALA A 1 209 ? 32.173 28.275 -1.894 1.00 72.81 209 ALA A N 1
ATOM 1662 C CA . ALA A 1 209 ? 33.168 28.567 -0.862 1.00 72.81 209 ALA A CA 1
ATOM 1663 C C . ALA A 1 209 ? 34.385 29.330 -1.420 1.00 72.81 209 ALA A C 1
ATOM 1665 O O . ALA A 1 209 ? 34.872 30.268 -0.786 1.00 72.81 209 ALA A O 1
ATOM 1666 N N . LEU A 1 210 ? 34.844 28.971 -2.626 1.00 80.12 210 LEU A N 1
ATOM 1667 C CA . LEU A 1 210 ? 35.912 29.680 -3.335 1.00 80.12 210 LEU A CA 1
ATOM 1668 C C . LEU A 1 210 ? 35.485 31.095 -3.737 1.00 80.12 210 LEU A C 1
ATOM 1670 O O . LEU A 1 210 ? 36.253 32.034 -3.545 1.00 80.12 210 LEU A O 1
ATOM 1674 N N . SER A 1 211 ? 34.264 31.269 -4.250 1.00 81.50 211 SER A N 1
ATOM 1675 C CA . SER A 1 211 ? 33.733 32.587 -4.615 1.00 81.50 211 SER A CA 1
ATOM 1676 C C . SER A 1 211 ? 33.641 33.517 -3.401 1.00 81.50 211 SER A C 1
ATOM 1678 O O . SER A 1 211 ? 34.129 34.646 -3.465 1.00 81.50 211 SER A O 1
ATOM 1680 N N . VAL A 1 212 ? 33.115 33.032 -2.270 1.00 76.94 212 VAL A N 1
ATOM 1681 C CA . VAL A 1 212 ? 33.027 33.804 -1.019 1.00 76.94 212 VAL A CA 1
ATOM 1682 C C . VAL A 1 212 ? 34.421 34.121 -0.477 1.00 76.94 212 VAL A C 1
ATOM 1684 O O . VAL A 1 212 ? 34.694 35.273 -0.150 1.00 76.94 212 VAL A O 1
ATOM 1687 N N . GLY A 1 213 ? 35.331 33.145 -0.432 1.00 74.50 213 GLY A N 1
ATOM 1688 C CA . GLY A 1 213 ? 36.686 33.347 0.089 1.00 74.50 213 GLY A CA 1
ATOM 1689 C C . GLY A 1 213 ? 37.557 34.283 -0.754 1.00 74.50 213 GLY A C 1
ATOM 1690 O O . GLY A 1 213 ? 38.433 34.947 -0.209 1.00 74.50 213 GLY A O 1
ATOM 1691 N N . LEU A 1 214 ? 37.321 34.357 -2.068 1.00 78.75 214 LEU A N 1
ATOM 1692 C CA . LEU A 1 214 ? 38.048 35.262 -2.964 1.00 78.75 214 LEU A CA 1
ATOM 1693 C C . LEU A 1 214 ? 37.435 36.669 -3.013 1.00 78.75 214 LEU A C 1
ATOM 1695 O O . LEU A 1 214 ? 38.178 37.640 -3.132 1.00 78.75 214 LEU A O 1
ATOM 1699 N N . MET A 1 215 ? 36.104 36.799 -2.930 1.00 77.62 215 MET A N 1
ATOM 1700 C CA . MET A 1 215 ? 35.429 38.106 -3.002 1.00 77.62 215 MET A CA 1
ATOM 1701 C C . MET A 1 215 ? 35.288 38.809 -1.651 1.00 77.62 215 MET A C 1
ATOM 1703 O O . MET A 1 215 ? 35.087 40.022 -1.629 1.00 77.62 215 MET A O 1
ATOM 1707 N N . THR A 1 216 ? 35.366 38.091 -0.528 1.00 71.94 216 THR A N 1
ATOM 1708 C CA . THR A 1 216 ? 35.088 38.670 0.793 1.00 71.94 216 THR A CA 1
ATOM 1709 C C . THR A 1 216 ? 36.193 38.376 1.801 1.00 71.94 216 THR A C 1
ATOM 1711 O O . THR A 1 216 ? 36.743 37.282 1.852 1.00 71.94 216 THR A O 1
ATOM 1714 N N . ASN A 1 217 ? 36.497 39.358 2.656 1.00 73.69 217 ASN A N 1
ATOM 1715 C CA . ASN A 1 217 ? 37.456 39.231 3.761 1.00 73.69 217 ASN A CA 1
ATOM 1716 C C . ASN A 1 217 ? 36.792 38.553 4.984 1.00 73.69 217 ASN A C 1
ATOM 1718 O O . ASN A 1 217 ? 36.918 39.014 6.120 1.00 73.69 217 ASN A O 1
ATOM 1722 N N . ALA A 1 218 ? 35.981 37.522 4.723 1.00 67.50 218 ALA A N 1
ATOM 1723 C CA . ALA A 1 218 ? 35.150 36.859 5.719 1.00 67.50 218 ALA A CA 1
ATOM 1724 C C . ALA A 1 218 ? 35.993 35.929 6.595 1.00 67.50 218 ALA A C 1
ATOM 1726 O O . ALA A 1 218 ? 36.940 35.279 6.136 1.00 67.50 218 ALA A O 1
ATOM 1727 N N . LYS A 1 219 ? 35.652 35.842 7.883 1.00 73.62 219 LYS A N 1
ATOM 1728 C CA . LYS A 1 219 ? 36.375 34.952 8.800 1.00 73.62 219 LYS A CA 1
ATOM 1729 C C . LYS A 1 219 ? 36.097 33.501 8.414 1.00 73.62 219 LYS A C 1
ATOM 1731 O O . LYS A 1 219 ? 34.989 33.160 8.013 1.00 73.62 219 LYS A O 1
ATOM 1736 N N . ARG A 1 220 ? 37.078 32.607 8.610 1.00 70.00 220 ARG A N 1
ATOM 1737 C CA . ARG A 1 220 ? 36.961 31.176 8.248 1.00 70.00 220 ARG A CA 1
ATOM 1738 C C . ARG A 1 220 ? 35.652 30.544 8.748 1.00 70.00 220 ARG A C 1
ATOM 1740 O O . ARG A 1 220 ? 35.017 29.809 8.005 1.00 70.00 220 ARG A O 1
ATOM 1747 N N . ALA A 1 221 ? 35.222 30.885 9.964 1.00 74.56 221 ALA A N 1
ATOM 1748 C CA . ALA A 1 221 ? 33.978 30.393 10.562 1.00 74.56 221 ALA A CA 1
ATOM 1749 C C . ALA A 1 221 ? 32.701 30.807 9.798 1.00 74.56 221 ALA A C 1
ATOM 1751 O O . ALA A 1 221 ? 31.763 30.020 9.712 1.00 74.56 221 ALA A O 1
ATOM 1752 N N . GLU A 1 222 ? 32.669 32.001 9.205 1.00 74.38 222 GLU A N 1
ATOM 1753 C CA . GLU A 1 222 ? 31.518 32.522 8.452 1.00 74.38 222 GLU A CA 1
ATOM 1754 C C . GLU A 1 222 ? 31.383 31.816 7.095 1.00 74.38 222 GLU A C 1
ATOM 1756 O O . GLU A 1 222 ? 30.278 31.478 6.672 1.00 74.38 222 GLU A O 1
ATOM 1761 N N . ILE A 1 223 ? 32.514 31.494 6.458 1.00 75.69 223 ILE A N 1
ATOM 1762 C CA . ILE A 1 223 ? 32.563 30.722 5.205 1.00 75.69 223 ILE A CA 1
ATOM 1763 C C . ILE A 1 223 ? 32.065 29.288 5.433 1.00 75.69 223 ILE A C 1
ATOM 1765 O O . ILE A 1 223 ? 31.307 28.753 4.618 1.00 75.69 223 ILE A O 1
ATOM 1769 N N . PHE A 1 224 ? 32.445 28.672 6.560 1.00 75.31 224 PHE A N 1
ATOM 1770 C CA . PHE A 1 224 ? 31.958 27.342 6.937 1.00 75.31 224 PHE A CA 1
ATOM 1771 C C . PHE A 1 224 ? 30.450 27.337 7.203 1.00 75.31 224 PHE A C 1
ATOM 1773 O O . PHE A 1 224 ? 29.751 26.461 6.696 1.00 75.31 224 PHE A O 1
ATOM 1780 N N . ALA A 1 225 ? 29.938 28.332 7.931 1.00 74.44 225 ALA A N 1
ATOM 1781 C CA . ALA A 1 225 ? 28.507 28.457 8.193 1.00 74.44 225 ALA A CA 1
ATOM 1782 C C . ALA A 1 225 ? 27.698 28.672 6.900 1.00 74.44 225 ALA A C 1
ATOM 1784 O O . ALA A 1 225 ? 26.692 27.996 6.682 1.00 74.44 225 ALA A O 1
ATOM 1785 N N . GLY A 1 226 ? 28.166 29.550 6.004 1.00 72.81 226 GLY A N 1
ATOM 1786 C CA . GLY A 1 226 ? 27.511 29.809 4.718 1.00 72.81 226 GLY A CA 1
ATOM 1787 C C . GLY A 1 226 ? 27.503 28.593 3.787 1.00 72.81 226 GLY A C 1
ATOM 1788 O O . GLY A 1 226 ? 26.485 28.295 3.164 1.00 72.81 226 GLY A O 1
ATOM 1789 N N . SER A 1 227 ? 28.606 27.842 3.735 1.00 73.00 227 SER A N 1
ATOM 1790 C CA . SER A 1 227 ? 28.707 26.630 2.908 1.00 73.00 227 SER A CA 1
ATOM 1791 C C . SER A 1 227 ? 27.813 25.500 3.429 1.00 73.00 227 SER A C 1
ATOM 1793 O O . SER A 1 227 ? 27.176 24.810 2.635 1.00 73.00 227 SER A O 1
ATOM 1795 N N . ALA A 1 228 ? 27.714 25.341 4.754 1.00 75.56 228 ALA A N 1
ATOM 1796 C CA . ALA A 1 228 ? 26.814 24.376 5.382 1.00 75.56 228 ALA A CA 1
ATOM 1797 C C . ALA A 1 228 ? 25.334 24.709 5.120 1.00 75.56 228 ALA A C 1
ATOM 1799 O O . ALA A 1 228 ? 24.559 23.820 4.767 1.00 75.56 228 ALA A O 1
ATOM 1800 N N . ALA A 1 229 ? 24.952 25.987 5.221 1.00 78.81 229 ALA A N 1
ATOM 1801 C CA . ALA A 1 229 ? 23.593 26.430 4.915 1.00 78.81 229 ALA A CA 1
ATOM 1802 C C . ALA A 1 229 ? 23.235 26.207 3.434 1.00 78.81 229 ALA A C 1
ATOM 1804 O O . ALA A 1 229 ? 22.160 25.695 3.127 1.00 78.81 229 ALA A O 1
ATOM 1805 N N . TYR A 1 230 ? 24.151 26.519 2.513 1.00 76.75 230 TYR A N 1
ATOM 1806 C CA . TYR A 1 230 ? 23.945 26.296 1.080 1.00 76.75 230 TYR A CA 1
ATOM 1807 C C . TYR A 1 230 ? 23.819 24.804 0.729 1.00 76.75 230 TYR A C 1
ATOM 1809 O O . TYR A 1 230 ? 22.934 24.421 -0.036 1.00 76.75 230 TYR A O 1
ATOM 1817 N N . ALA A 1 231 ? 24.648 23.944 1.332 1.00 71.44 231 ALA A N 1
ATOM 1818 C CA . ALA A 1 231 ? 24.556 22.496 1.154 1.00 71.44 231 ALA A CA 1
ATOM 1819 C C . ALA A 1 231 ? 23.212 21.934 1.651 1.00 71.44 231 ALA A C 1
ATOM 1821 O O . ALA A 1 231 ? 22.617 21.099 0.974 1.00 71.44 231 ALA A O 1
ATOM 1822 N N . ALA A 1 232 ? 22.698 22.425 2.784 1.00 75.12 232 ALA A N 1
ATOM 1823 C CA . ALA A 1 232 ? 21.392 22.018 3.304 1.00 75.12 232 ALA A CA 1
ATOM 1824 C C . ALA A 1 232 ? 20.245 22.389 2.348 1.00 75.12 232 ALA A C 1
ATOM 1826 O O . ALA A 1 232 ? 19.359 21.574 2.104 1.00 75.12 232 ALA A O 1
ATOM 1827 N N . VAL A 1 233 ? 20.293 23.585 1.750 1.00 76.31 233 VAL A N 1
ATOM 1828 C CA . VAL A 1 233 ? 19.307 24.019 0.749 1.00 76.31 233 VAL A CA 1
ATOM 1829 C C . VAL A 1 233 ? 19.382 23.146 -0.505 1.00 76.31 233 VAL A C 1
ATOM 1831 O O . VAL A 1 233 ? 18.353 22.671 -0.978 1.00 76.31 233 VAL A O 1
ATOM 1834 N N . LEU A 1 234 ? 20.587 22.873 -1.017 1.00 70.75 234 LEU A N 1
ATOM 1835 C CA . LEU A 1 234 ? 20.765 22.007 -2.186 1.00 70.75 234 LEU A CA 1
ATOM 1836 C C . LEU A 1 234 ? 20.230 20.592 -1.955 1.00 70.75 234 LEU A C 1
ATOM 1838 O O . LEU A 1 234 ? 19.599 20.048 -2.851 1.00 70.75 234 LEU A O 1
ATOM 1842 N N . VAL A 1 235 ? 20.443 20.015 -0.769 1.00 69.81 235 VAL A N 1
ATOM 1843 C CA . VAL A 1 235 ? 19.900 18.699 -0.396 1.00 69.81 235 VAL A CA 1
ATOM 1844 C C . VAL A 1 235 ? 18.369 18.711 -0.442 1.00 69.81 235 VAL A C 1
ATOM 1846 O O . VAL A 1 235 ? 17.767 17.822 -1.030 1.00 69.81 235 VAL A O 1
ATOM 1849 N N . VAL A 1 236 ? 17.715 19.740 0.094 1.00 69.75 236 VAL A N 1
ATOM 1850 C CA . VAL A 1 236 ? 16.244 19.822 0.0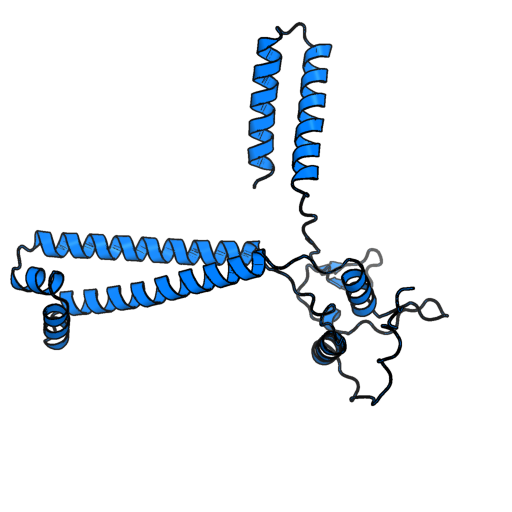61 1.00 69.75 236 VAL A CA 1
ATOM 1851 C C . VAL A 1 236 ? 15.706 19.876 -1.375 1.00 69.75 236 VAL A C 1
ATOM 1853 O O . VAL A 1 236 ? 14.694 19.246 -1.666 1.00 69.75 236 VAL A O 1
ATOM 1856 N N . PHE A 1 237 ? 16.397 20.568 -2.283 1.00 58.84 237 PHE A N 1
ATOM 1857 C CA . PHE A 1 237 ? 15.981 20.683 -3.685 1.00 58.84 237 PHE A CA 1
ATOM 1858 C C . PHE A 1 237 ? 16.399 19.508 -4.581 1.00 58.84 237 PHE A C 1
ATOM 1860 O O . PHE A 1 237 ? 15.853 19.372 -5.669 1.00 58.84 237 PHE A O 1
ATOM 1867 N N . THR A 1 238 ? 17.356 18.667 -4.177 1.00 60.81 238 THR A N 1
ATOM 1868 C CA . THR A 1 238 ? 17.747 17.468 -4.946 1.00 60.81 238 THR A CA 1
ATOM 1869 C C . THR A 1 238 ? 16.954 16.219 -4.571 1.00 60.81 238 THR A C 1
ATOM 1871 O O . THR A 1 238 ? 16.934 15.269 -5.352 1.00 60.81 238 THR A O 1
ATOM 1874 N N . PHE A 1 239 ? 16.305 16.211 -3.403 1.00 56.78 239 PHE A N 1
ATOM 1875 C CA . PHE A 1 239 ? 15.447 15.119 -2.927 1.00 56.78 239 PHE A CA 1
ATOM 1876 C C . PHE A 1 239 ? 13.935 15.379 -3.125 1.00 56.78 239 PHE A C 1
ATOM 1878 O O . PHE A 1 239 ? 13.127 14.609 -2.605 1.00 56.78 239 PHE A O 1
ATOM 1885 N N . HIS A 1 240 ? 13.554 16.419 -3.879 1.00 43.84 240 HIS A N 1
ATOM 1886 C CA . HIS A 1 240 ? 12.173 16.742 -4.271 1.00 43.84 240 HIS A CA 1
ATOM 1887 C C . HIS A 1 240 ? 12.039 16.727 -5.798 1.00 43.84 240 HIS A C 1
ATOM 1889 O O . HIS A 1 240 ? 11.063 16.131 -6.303 1.00 43.84 240 HIS A O 1
#

pLDDT: mean 72.93, std 18.73, range [30.84, 97.75]

Foldseek 3Di:
DDDDDDPPPQPDDDDDPPDFAPRVLVCVCVSDPVSLLVDDDLCVVVLVVVLVVLVVQLVVLVVVVVVLVVVLVVVPDPQSVVCVVDVVSLVVCVVVPPPSSVVVVVSVVSNVVSVVVSVVSVVVNVVSVPDDDRDPVSVVQNVQQQVQHDQDPVRDGHDHRCNQVPDDAPWDQPPVNPDTGRDPPPVPPPPPPVCNLVVVLVVVLVVQLVVCVVPDPDDPVVSVVVSVVSSVVSVVVVVD

Sequence (240 aa):
MSRTYDIEQHADKNPQPHLLGFAALSSWMASDGDQELLVFRRFDEISARNLLYLQCELIALEEKLTNWDRAVSSKHDTALEQGAETWEIMVEQAQDGRPEAKDMMELVSQVRAEIKEYHEALNLQSKVARLHSPDKRALKVARNELHGGPLTEDGFKPSPMAVRAHWPGKEEVSRDGLSRISRFDERLYFVSSPAAVLGMICTFTIAFALSVGLMTNAKRAEIFAGSAAYAAVLVVFTFH

Organism: NCBI:txid1237068

Secondary structure (DSSP, 8-state):
------TTSS--S---S---THHHHHHHHTT-TT-TT------HHHHHHHHHHHHHHHHHHHHHHHHHHHHHHHHT-HHHHHHHH-HHHHHHHHHTT-HHHHHHHHHHHHHHHHHHHHHHHHHHHHHHHHSPPPPHHHHHHHHHHHTTSSPPTTSPPP---GGGGTS--EEEE-TTSS-EEEE----------HHHHHHHHHHHHHHHHHHHHHH----HHHHHHHHHHHHHHHHHHH--

InterPro domains:
  IPR046529 Domain of unknown function DUF6594 [PF20237] (23-154)
  IPR046529 Domain of unknown function DUF6594 [PF20237] (189-235)

Radius of gyration: 29.9 Å; chains: 1; bounding box: 68×59×79 Å